Protein AF-A0A7V1PBX8-F1 (afdb_monomer_lite)

Structure (mmCIF, N/CA/C/O backbone):
data_AF-A0A7V1PBX8-F1
#
_entry.id   AF-A0A7V1PBX8-F1
#
loop_
_atom_site.group_PDB
_atom_site.id
_atom_site.type_symbol
_atom_site.label_atom_id
_atom_site.label_alt_id
_atom_site.label_comp_id
_atom_site.label_asym_id
_atom_site.label_entity_id
_atom_site.label_seq_id
_atom_site.pdbx_PDB_ins_code
_atom_site.Cartn_x
_atom_site.Cartn_y
_atom_site.Cartn_z
_atom_site.occupancy
_atom_site.B_iso_or_equiv
_atom_site.auth_seq_id
_atom_site.auth_comp_id
_atom_site.auth_asym_id
_atom_site.auth_atom_id
_atom_site.pdbx_PDB_model_num
ATOM 1 N N . MET A 1 1 ? -17.496 -0.717 4.075 1.00 79.38 1 MET A N 1
ATOM 2 C CA . MET A 1 1 ? -18.341 -1.933 4.110 1.00 79.38 1 MET A CA 1
ATOM 3 C C . MET A 1 1 ? -18.662 -2.259 5.553 1.00 79.38 1 MET A C 1
ATOM 5 O O . MET A 1 1 ? -17.841 -1.990 6.419 1.00 79.38 1 MET A O 1
ATOM 9 N N . GLU A 1 2 ? -19.820 -2.839 5.830 1.00 90.69 2 GLU A N 1
ATOM 10 C CA . GLU A 1 2 ? -20.152 -3.294 7.183 1.00 90.69 2 GLU A CA 1
ATOM 11 C C . GLU A 1 2 ? -19.400 -4.592 7.528 1.00 90.69 2 GLU A C 1
ATOM 13 O O . GLU A 1 2 ? -19.122 -5.419 6.656 1.00 90.69 2 GLU A O 1
ATOM 18 N N . LEU A 1 3 ? -19.112 -4.832 8.815 1.00 93.38 3 LEU A N 1
ATOM 19 C CA . LEU A 1 3 ? -18.416 -6.051 9.271 1.00 93.38 3 LEU A CA 1
ATOM 20 C C . LEU A 1 3 ? -19.096 -7.337 8.774 1.00 93.38 3 LEU A C 1
ATOM 22 O O . LEU A 1 3 ? -18.432 -8.309 8.408 1.00 93.38 3 LEU A O 1
ATOM 26 N N . THR A 1 4 ? -20.427 -7.346 8.763 1.00 94.62 4 THR A N 1
ATOM 27 C CA . THR A 1 4 ? -21.233 -8.476 8.289 1.00 94.62 4 THR A CA 1
ATOM 28 C C . THR A 1 4 ? -20.978 -8.774 6.811 1.00 94.62 4 THR A C 1
ATOM 30 O O . THR A 1 4 ? -20.906 -9.939 6.425 1.00 94.62 4 THR A O 1
ATOM 33 N N . GLU A 1 5 ? -20.791 -7.740 5.988 1.00 95.06 5 GLU A N 1
ATOM 34 C CA . GLU A 1 5 ? -20.487 -7.886 4.562 1.00 95.06 5 GLU A CA 1
ATOM 35 C C . GLU A 1 5 ? -19.079 -8.448 4.359 1.00 95.06 5 GLU A C 1
ATOM 37 O O . GLU A 1 5 ? -18.897 -9.372 3.570 1.00 95.06 5 GLU A O 1
ATOM 42 N N . LEU A 1 6 ? -18.096 -7.957 5.123 1.00 95.75 6 LEU A N 1
ATOM 43 C CA . LEU A 1 6 ? -16.721 -8.465 5.075 1.00 95.75 6 LEU A CA 1
ATOM 44 C C . LEU A 1 6 ? -16.635 -9.936 5.499 1.00 95.75 6 LEU A C 1
ATOM 46 O O . LEU A 1 6 ? -15.927 -10.719 4.871 1.00 95.75 6 LEU A O 1
ATOM 50 N N . ARG A 1 7 ? -17.373 -10.339 6.539 1.00 96.31 7 ARG A N 1
ATOM 51 C CA . ARG A 1 7 ? -17.434 -11.744 6.977 1.00 96.31 7 ARG A CA 1
ATOM 52 C C . ARG A 1 7 ? -18.047 -12.644 5.919 1.00 96.31 7 ARG A C 1
ATOM 54 O O . ARG A 1 7 ? -17.485 -13.691 5.618 1.00 96.31 7 ARG A O 1
ATOM 61 N N . LYS A 1 8 ? -19.157 -12.206 5.325 1.00 96.25 8 LYS A N 1
ATOM 62 C CA . LYS A 1 8 ? -19.796 -12.926 4.226 1.00 96.25 8 LYS A CA 1
ATOM 63 C C . LYS A 1 8 ? -18.832 -13.095 3.048 1.00 96.25 8 LYS A C 1
ATOM 65 O O . LYS A 1 8 ? -18.697 -14.201 2.542 1.00 96.25 8 LYS A O 1
ATOM 70 N N . LEU A 1 9 ? -18.107 -12.039 2.679 1.00 94.75 9 LEU A N 1
ATOM 71 C CA . LEU A 1 9 ? -17.090 -12.085 1.627 1.00 94.75 9 LEU A CA 1
ATOM 72 C C . LEU A 1 9 ? -15.970 -13.091 1.946 1.00 94.75 9 LEU A C 1
ATOM 74 O O . LEU A 1 9 ? -15.595 -13.886 1.089 1.00 94.75 9 LEU A O 1
ATOM 78 N N . VAL A 1 10 ? -15.460 -13.083 3.182 1.00 96.81 10 VAL A N 1
ATOM 79 C CA . VAL A 1 10 ? -14.442 -14.036 3.657 1.00 96.81 10 VAL A CA 1
ATOM 80 C C . VAL A 1 10 ? -14.931 -15.481 3.563 1.00 96.81 10 VAL A C 1
ATOM 82 O O . VAL A 1 10 ? -14.177 -16.346 3.121 1.00 96.81 10 VAL A O 1
ATOM 85 N N . GLU A 1 11 ? -16.177 -15.746 3.952 1.00 96.81 11 GLU A N 1
ATOM 86 C CA . GLU A 1 11 ? -16.780 -17.080 3.889 1.00 96.81 11 GLU A CA 1
ATOM 87 C C . GLU A 1 11 ? -17.025 -17.541 2.445 1.00 96.81 11 GLU A C 1
ATOM 89 O O . GLU A 1 11 ? -16.656 -18.661 2.093 1.00 96.81 11 GLU A O 1
ATOM 94 N N . GLU A 1 12 ? -17.607 -16.684 1.602 1.00 96.12 12 GLU A N 1
ATOM 95 C CA . GLU A 1 12 ? -17.947 -16.997 0.206 1.00 96.12 12 GLU A CA 1
ATOM 96 C C . GLU A 1 12 ? -16.705 -17.272 -0.654 1.00 96.12 12 GLU A C 1
ATOM 98 O O . GLU A 1 12 ? -16.716 -18.186 -1.479 1.00 96.12 12 GLU A O 1
ATOM 103 N N . GLU A 1 13 ? -15.620 -16.527 -0.438 1.00 94.31 13 GLU A N 1
ATOM 104 C CA . GLU A 1 13 ? -14.344 -16.703 -1.148 1.00 94.31 13 GLU A CA 1
ATOM 105 C C . GLU A 1 13 ? -13.415 -17.728 -0.463 1.00 94.31 13 GLU A C 1
ATOM 107 O O . GLU A 1 13 ? -12.343 -18.043 -0.983 1.00 94.31 13 GLU A O 1
ATOM 112 N N . GLY A 1 14 ? -13.796 -18.263 0.705 1.00 96.06 14 GLY A N 1
ATOM 113 C CA . GLY A 1 14 ? -12.990 -19.229 1.456 1.00 96.06 14 GLY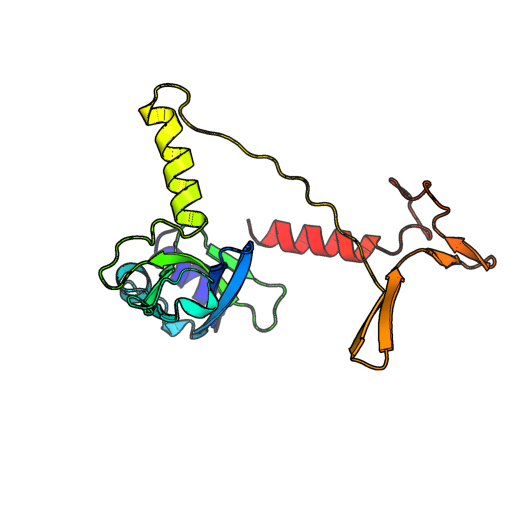 A CA 1
ATOM 114 C C . GLY A 1 14 ? -11.642 -18.670 1.929 1.00 96.06 14 GLY A C 1
ATOM 115 O O . GLY A 1 14 ? -10.638 -19.390 1.942 1.00 96.06 14 GLY A O 1
ATOM 116 N N . LEU A 1 15 ? -11.599 -17.385 2.291 1.00 97.62 15 LEU A N 1
ATOM 117 C CA . LEU A 1 15 ? -10.368 -16.690 2.668 1.00 97.62 15 LEU A CA 1
ATOM 118 C C . LEU A 1 15 ? -9.873 -17.171 4.033 1.00 97.62 15 LEU A C 1
ATOM 120 O O . LEU A 1 15 ? -10.608 -17.201 5.018 1.00 97.62 15 LEU A O 1
ATOM 124 N N . GLN A 1 16 ? -8.589 -17.516 4.103 1.00 97.50 16 GLN A N 1
ATOM 125 C CA . GLN A 1 16 ? -7.954 -17.997 5.337 1.00 97.50 16 GLN A CA 1
ATOM 126 C C . GLN A 1 16 ? -7.182 -16.900 6.075 1.00 97.50 16 GLN A C 1
ATOM 128 O O . GLN A 1 16 ? -6.894 -17.042 7.265 1.00 97.50 16 GLN A O 1
ATOM 133 N N . TRP A 1 17 ? -6.876 -15.802 5.383 1.00 98.12 17 TRP A N 1
ATOM 134 C CA . TRP A 1 17 ? -5.978 -14.757 5.856 1.00 98.12 17 TRP A CA 1
ATOM 135 C C . TRP A 1 17 ? -6.573 -13.366 5.659 1.00 98.12 17 TRP A C 1
ATOM 137 O O . TRP A 1 17 ? -7.271 -13.098 4.677 1.00 98.12 17 TRP A O 1
ATOM 147 N N . LEU A 1 18 ? -6.241 -12.490 6.600 1.00 98.12 18 LEU A N 1
ATOM 148 C CA . LEU A 1 18 ? -6.344 -11.045 6.488 1.00 98.12 18 LEU A CA 1
ATOM 149 C C . LEU A 1 18 ? -4.936 -10.486 6.300 1.00 98.12 18 LEU A C 1
ATOM 151 O O . LEU A 1 18 ? -3.993 -10.951 6.942 1.00 98.12 18 LEU A O 1
ATOM 155 N N . GLU A 1 19 ? -4.808 -9.453 5.481 1.00 97.62 19 GLU A N 1
ATOM 156 C CA . GLU A 1 19 ? -3.573 -8.698 5.324 1.00 97.62 19 GLU A CA 1
ATOM 157 C C . GLU A 1 19 ? -3.835 -7.230 5.660 1.00 97.62 19 GLU A C 1
ATOM 159 O O . GLU A 1 19 ? -4.476 -6.502 4.906 1.00 97.62 19 GLU A O 1
ATOM 164 N N . LEU A 1 20 ? -3.346 -6.794 6.815 1.00 98.06 20 LEU A N 1
ATOM 165 C CA . LEU A 1 20 ? -3.397 -5.400 7.227 1.00 98.06 20 LEU A CA 1
ATOM 166 C C . LEU A 1 20 ? -2.258 -4.650 6.544 1.00 98.06 20 LEU A C 1
ATOM 168 O O . LEU A 1 20 ? -1.096 -5.001 6.748 1.00 98.06 20 LEU A O 1
ATOM 172 N N . ARG A 1 21 ? -2.563 -3.623 5.752 1.00 97.50 21 ARG A N 1
ATOM 173 C CA . ARG A 1 21 ? -1.553 -2.786 5.094 1.00 97.50 21 ARG A CA 1
ATOM 174 C C . ARG A 1 21 ? -1.557 -1.383 5.673 1.00 97.50 21 ARG A C 1
ATOM 176 O O . ARG A 1 21 ? -2.617 -0.819 5.865 1.00 97.50 21 ARG A O 1
ATOM 183 N N . ALA A 1 22 ? -0.399 -0.775 5.890 1.00 96.94 22 ALA A N 1
ATOM 184 C CA . ALA A 1 22 ? -0.292 0.638 6.260 1.00 96.94 22 ALA A CA 1
ATOM 185 C C . ALA A 1 22 ? 0.839 1.315 5.482 1.00 96.94 22 ALA A C 1
ATOM 187 O O . ALA A 1 22 ? 1.845 0.686 5.152 1.00 96.94 22 ALA A O 1
ATOM 188 N N . VAL A 1 23 ? 0.659 2.597 5.163 1.00 96.44 23 VAL A N 1
ATOM 189 C CA . VAL A 1 23 ? 1.633 3.388 4.398 1.00 96.44 23 VAL A CA 1
ATOM 190 C C . VAL A 1 23 ? 2.619 4.039 5.366 1.00 96.44 23 VAL A C 1
ATOM 192 O O . VAL A 1 23 ? 2.205 4.779 6.257 1.00 96.44 23 VAL A O 1
ATOM 195 N N . ASP A 1 24 ? 3.914 3.777 5.189 1.00 93.81 24 ASP A N 1
ATOM 196 C CA . ASP A 1 24 ? 4.971 4.478 5.924 1.00 93.81 24 ASP A CA 1
ATOM 197 C C . ASP A 1 24 ? 5.259 5.872 5.343 1.00 93.81 24 ASP A C 1
ATOM 199 O O . ASP A 1 24 ? 4.797 6.225 4.257 1.00 93.81 24 ASP A O 1
ATOM 203 N N . VAL A 1 25 ? 6.050 6.683 6.049 1.00 91.94 25 VAL A N 1
ATOM 204 C CA . VAL A 1 25 ? 6.380 8.055 5.606 1.00 91.94 25 VAL A CA 1
ATOM 205 C C . VAL A 1 25 ? 7.106 8.126 4.260 1.00 91.94 25 VAL A C 1
ATOM 207 O O . VAL A 1 25 ? 7.085 9.166 3.606 1.00 91.94 25 VAL A O 1
ATOM 210 N N . CYS A 1 26 ? 7.743 7.037 3.823 1.00 93.00 26 CYS A N 1
ATOM 211 C CA . CYS A 1 26 ? 8.405 6.946 2.524 1.00 93.00 26 CYS A CA 1
ATOM 212 C C . CYS A 1 26 ? 7.457 6.477 1.408 1.00 93.00 26 CYS A C 1
ATOM 214 O O . CYS A 1 26 ? 7.903 6.294 0.275 1.00 93.00 26 CYS A O 1
ATOM 216 N N . GLY A 1 27 ? 6.174 6.257 1.710 1.00 93.38 27 GLY A N 1
ATOM 217 C CA . GLY A 1 27 ? 5.167 5.796 0.758 1.00 93.38 27 GLY A CA 1
ATOM 218 C C . GLY A 1 27 ? 5.155 4.281 0.539 1.00 93.38 27 GLY A C 1
ATOM 219 O O . GLY A 1 27 ? 4.507 3.808 -0.393 1.00 93.38 27 GLY A O 1
ATOM 220 N N . ARG A 1 28 ? 5.860 3.493 1.361 1.00 94.69 28 ARG A N 1
ATOM 221 C CA . ARG A 1 28 ? 5.863 2.029 1.238 1.00 94.69 28 ARG A CA 1
ATOM 222 C C . ARG A 1 28 ? 4.664 1.445 1.969 1.00 94.69 28 ARG A C 1
ATOM 224 O O . ARG A 1 28 ? 4.400 1.798 3.116 1.00 94.69 28 ARG A O 1
ATOM 231 N N . LEU A 1 29 ? 3.993 0.488 1.336 1.00 94.81 29 LEU A N 1
ATOM 232 C CA . LEU A 1 29 ? 2.994 -0.344 2.001 1.00 94.81 29 LEU A CA 1
ATOM 233 C C . LEU A 1 29 ? 3.703 -1.414 2.837 1.00 94.81 29 LEU A C 1
ATOM 235 O O . LEU A 1 29 ? 4.416 -2.263 2.302 1.00 94.81 29 LEU A O 1
ATOM 239 N N . ARG A 1 30 ? 3.513 -1.362 4.153 1.00 94.88 30 ARG A N 1
ATOM 240 C CA . ARG A 1 30 ? 3.928 -2.398 5.105 1.00 94.88 30 ARG A CA 1
ATOM 241 C C . ARG A 1 30 ? 2.741 -3.300 5.395 1.00 94.88 30 ARG A C 1
ATOM 243 O O . ARG A 1 30 ? 1.629 -2.796 5.503 1.00 94.88 30 ARG A O 1
ATOM 250 N N . SER A 1 31 ? 2.977 -4.600 5.515 1.00 94.75 31 SER A N 1
ATOM 251 C CA . SER A 1 31 ? 1.929 -5.609 5.676 1.00 94.75 31 SER A CA 1
ATOM 252 C C . SER A 1 31 ? 2.093 -6.397 6.975 1.00 94.75 31 SER A C 1
ATOM 254 O O . SER A 1 31 ? 3.208 -6.785 7.325 1.00 94.75 31 SER A O 1
ATOM 256 N N . LEU A 1 32 ? 0.978 -6.699 7.638 1.00 95.69 32 LEU A N 1
ATOM 257 C CA . LEU A 1 32 ? 0.876 -7.636 8.755 1.00 95.69 32 LEU A CA 1
ATOM 258 C C . LEU A 1 32 ? -0.232 -8.652 8.456 1.00 95.69 32 LEU A C 1
ATOM 260 O O . LEU A 1 32 ? -1.352 -8.270 8.130 1.00 95.69 32 LEU A O 1
ATOM 264 N N . GLU A 1 33 ? 0.066 -9.943 8.582 1.00 96.25 33 GLU A N 1
ATOM 265 C CA . GLU A 1 33 ? -0.897 -11.011 8.298 1.00 96.25 33 GLU A CA 1
ATOM 266 C C . GLU A 1 33 ? -1.559 -11.542 9.569 1.00 96.25 33 GLU A C 1
ATOM 268 O O . GLU A 1 33 ? -0.902 -11.749 10.591 1.00 96.25 33 GLU A O 1
ATOM 273 N N . LEU A 1 34 ? -2.863 -11.810 9.489 1.00 97.94 34 LEU A N 1
ATOM 274 C CA . LEU A 1 34 ? -3.659 -12.396 10.566 1.00 97.94 34 LEU A CA 1
ATOM 275 C C . LEU A 1 34 ? -4.538 -13.527 10.021 1.00 97.94 34 LEU A C 1
ATOM 277 O O . LEU A 1 34 ? -4.951 -13.477 8.863 1.00 97.94 34 LEU A O 1
ATOM 281 N N . PRO A 1 35 ? -4.908 -14.525 10.838 1.00 97.94 35 PRO A N 1
ATOM 282 C CA . PRO A 1 35 ? -5.947 -15.475 10.457 1.00 97.94 35 PRO A CA 1
ATOM 283 C C . PRO A 1 35 ? -7.279 -14.759 10.189 1.00 97.94 35 PRO A C 1
ATOM 285 O O . PRO A 1 35 ? -7.643 -13.846 10.930 1.00 97.94 35 PRO A O 1
ATOM 288 N N . ALA A 1 36 ? -8.059 -15.227 9.210 1.00 97.25 36 ALA A N 1
ATOM 289 C CA . ALA A 1 36 ? -9.396 -14.693 8.905 1.00 97.25 36 ALA A CA 1
ATOM 290 C C . ALA A 1 36 ? -10.327 -14.642 10.133 1.00 97.25 36 ALA A C 1
ATOM 292 O O . ALA A 1 36 ? -11.145 -13.734 10.267 1.00 97.25 36 ALA A O 1
ATOM 293 N N . ALA A 1 37 ? -10.144 -15.566 11.082 1.00 96.69 37 ALA A N 1
ATOM 294 C CA . ALA A 1 37 ? -10.873 -15.606 12.350 1.00 96.69 37 ALA A CA 1
ATOM 295 C C . ALA A 1 37 ? -10.667 -14.363 13.243 1.00 96.69 37 ALA A C 1
ATOM 297 O O . ALA A 1 37 ? -11.464 -14.132 14.150 1.00 96.69 37 ALA A O 1
ATOM 298 N N . ALA A 1 38 ? -9.626 -13.557 13.005 1.00 97.12 38 ALA A N 1
ATOM 299 C CA . ALA A 1 38 ? -9.403 -12.299 13.715 1.00 97.12 38 ALA A CA 1
ATOM 300 C C . ALA A 1 38 ? -10.404 -11.196 13.313 1.00 97.12 38 ALA A C 1
ATOM 302 O O . ALA A 1 38 ? -10.524 -10.195 14.026 1.00 97.12 38 ALA A O 1
ATOM 303 N N . LEU A 1 39 ? -11.148 -11.376 12.211 1.00 97.31 39 LEU A N 1
ATOM 304 C CA . LEU A 1 39 ? -12.123 -10.409 11.712 1.00 97.31 39 LEU A CA 1
ATOM 305 C C . LEU A 1 39 ? -13.299 -10.242 12.691 1.00 97.31 39 LEU A C 1
ATOM 307 O O . LEU A 1 39 ? -14.256 -11.027 12.750 1.00 97.31 39 LEU A O 1
ATOM 311 N N . SER A 1 40 ? -13.224 -9.185 13.487 1.00 96.75 40 SER A N 1
ATOM 312 C CA . SER A 1 40 ? -14.116 -8.925 14.612 1.00 96.75 40 SER A CA 1
ATOM 313 C C . SER A 1 40 ? -14.291 -7.431 14.831 1.00 96.75 40 SER A C 1
ATOM 315 O O . SER A 1 40 ? -13.453 -6.649 14.402 1.00 96.75 40 SER A O 1
ATOM 317 N N . GLU A 1 41 ? -15.346 -7.031 15.541 1.00 95.88 41 GLU A N 1
ATOM 318 C CA . GLU A 1 41 ? -15.541 -5.627 15.939 1.00 95.88 41 GLU A CA 1
ATOM 319 C C . GLU A 1 41 ? -14.321 -5.091 16.693 1.00 95.88 41 GLU A C 1
ATOM 321 O O . GLU A 1 41 ? -13.860 -3.991 16.414 1.00 95.88 41 GLU A O 1
ATOM 326 N N . LYS A 1 42 ? -13.733 -5.929 17.558 1.00 95.50 42 LYS A N 1
ATOM 327 C CA . LYS A 1 42 ? -12.516 -5.615 18.308 1.00 95.50 42 LYS A CA 1
ATOM 328 C C . LYS A 1 42 ? -11.355 -5.217 17.397 1.00 95.50 42 LYS A C 1
ATOM 330 O O . LYS A 1 42 ? -10.629 -4.284 17.712 1.00 95.50 42 LYS A O 1
ATOM 335 N N . LEU A 1 43 ? -11.185 -5.903 16.268 1.00 96.25 43 LEU A N 1
ATOM 336 C CA . LEU A 1 43 ? -10.132 -5.576 15.308 1.00 96.25 43 LEU A CA 1
ATOM 337 C C . LEU A 1 43 ? -10.307 -4.158 14.738 1.00 96.25 43 LEU A C 1
ATOM 339 O O . LEU A 1 43 ? -9.316 -3.467 14.544 1.00 96.25 43 LEU A O 1
ATOM 343 N N . PHE A 1 44 ? -11.542 -3.711 14.510 1.00 94.94 44 PHE A N 1
ATOM 344 C CA . PHE A 1 44 ? -11.826 -2.368 13.993 1.00 94.94 44 PHE A CA 1
ATOM 345 C C . PHE A 1 44 ? -11.831 -1.288 15.079 1.00 94.94 44 PHE A C 1
ATOM 347 O O . PHE A 1 44 ? -11.539 -0.137 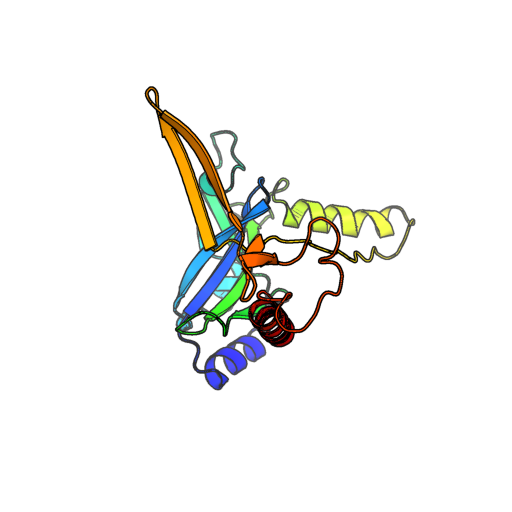14.777 1.00 94.94 44 PHE A O 1
ATOM 354 N N . SER A 1 45 ? -12.154 -1.630 16.330 1.00 93.31 45 SER A N 1
ATOM 355 C CA . SER A 1 45 ? -12.192 -0.662 17.433 1.00 93.31 45 SER A CA 1
ATOM 356 C C . SER A 1 45 ? -10.858 -0.507 18.166 1.00 93.31 45 SER A C 1
ATOM 358 O O . SER A 1 45 ? -10.529 0.588 18.604 1.00 93.31 45 SER A O 1
ATOM 360 N N . GLU A 1 46 ? -10.106 -1.597 18.339 1.00 93.94 46 GLU A N 1
ATOM 361 C CA . GLU A 1 46 ? -8.842 -1.621 19.092 1.00 93.94 46 GLU A CA 1
ATOM 362 C C . GLU A 1 46 ? -7.610 -1.770 18.192 1.00 93.94 46 GLU A C 1
ATOM 364 O O . GLU A 1 46 ? -6.507 -1.437 18.619 1.00 93.94 46 GLU A O 1
ATOM 369 N N . GLY A 1 47 ? -7.778 -2.256 16.959 1.00 95.19 47 GLY A N 1
ATOM 370 C CA . GLY A 1 47 ? -6.676 -2.450 16.022 1.00 95.19 47 GLY A CA 1
ATOM 371 C C . GLY A 1 47 ? -5.672 -3.521 16.454 1.00 95.19 47 GLY A C 1
ATOM 372 O O . GLY A 1 47 ? -5.966 -4.423 17.243 1.00 95.19 47 GLY A O 1
ATOM 373 N N . VAL A 1 48 ? -4.466 -3.437 15.891 1.00 96.06 48 VAL A N 1
ATOM 374 C CA . VAL A 1 48 ? -3.341 -4.327 16.207 1.00 96.06 48 VAL A CA 1
ATOM 375 C C . VAL A 1 48 ? -2.095 -3.508 16.495 1.00 96.06 48 VAL A C 1
ATOM 377 O O . VAL A 1 48 ? -1.723 -2.656 15.694 1.00 96.06 48 VAL A O 1
ATOM 380 N N . GLY A 1 49 ? -1.433 -3.779 17.620 1.00 93.56 49 GLY A N 1
ATOM 381 C CA . GLY A 1 49 ? -0.194 -3.094 17.990 1.00 93.56 49 GLY A CA 1
ATOM 382 C C . GLY A 1 49 ? 0.914 -3.271 16.945 1.00 93.56 49 GLY A C 1
ATOM 383 O O . GLY A 1 49 ? 1.096 -4.359 16.395 1.00 93.56 49 GLY A O 1
ATOM 384 N N . ALA A 1 50 ? 1.659 -2.200 16.687 1.00 90.06 50 ALA A N 1
ATOM 385 C CA . ALA A 1 50 ? 2.782 -2.146 15.763 1.00 90.06 50 ALA A CA 1
ATOM 386 C C . ALA A 1 50 ? 3.884 -1.218 16.291 1.00 90.06 50 ALA A C 1
ATOM 388 O O . ALA A 1 50 ? 3.621 -0.274 17.024 1.00 90.06 50 ALA A O 1
ATOM 389 N N . ASP A 1 51 ? 5.124 -1.467 15.882 1.00 84.62 51 ASP A N 1
ATOM 390 C CA . ASP A 1 51 ? 6.277 -0.649 16.268 1.00 84.62 51 ASP A CA 1
ATOM 391 C C . ASP A 1 51 ? 6.457 0.527 15.292 1.00 84.62 51 ASP A C 1
ATOM 393 O O . ASP A 1 51 ? 6.708 0.322 14.095 1.00 84.62 51 ASP A O 1
ATOM 397 N N . ALA A 1 52 ? 6.359 1.754 15.816 1.00 77.31 52 ALA A N 1
ATOM 398 C CA . ALA A 1 52 ? 6.453 3.021 15.088 1.00 77.31 52 ALA A CA 1
ATOM 399 C C . ALA A 1 52 ? 7.729 3.167 14.257 1.00 77.31 52 ALA A C 1
ATOM 401 O O . ALA A 1 52 ? 7.715 3.795 13.191 1.00 77.31 52 ALA A O 1
ATOM 402 N N . SER A 1 53 ? 8.839 2.590 14.724 1.00 77.94 53 SER A N 1
ATOM 403 C CA . SER A 1 53 ? 10.144 2.717 14.073 1.00 77.94 53 SER A CA 1
ATOM 404 C C . SER A 1 53 ? 10.146 2.136 12.658 1.00 77.94 53 SER A C 1
ATOM 406 O O . SER A 1 53 ? 10.794 2.674 11.759 1.00 77.94 53 SER A O 1
ATOM 408 N N . ASN A 1 54 ? 9.324 1.114 12.415 1.00 83.44 54 ASN A N 1
ATOM 409 C CA . ASN A 1 54 ? 9.184 0.481 11.105 1.00 83.44 54 ASN A CA 1
ATOM 410 C C . ASN A 1 54 ? 8.403 1.336 10.093 1.00 83.44 54 ASN A C 1
ATOM 412 O O . ASN A 1 54 ? 8.440 1.050 8.893 1.00 83.44 54 ASN A O 1
ATOM 416 N N . TYR A 1 55 ? 7.735 2.392 10.567 1.00 89.06 55 TYR A N 1
ATOM 417 C CA . TYR A 1 55 ? 6.930 3.315 9.764 1.00 89.06 55 TYR A CA 1
ATOM 418 C C . TYR A 1 55 ? 7.573 4.698 9.595 1.00 89.06 55 TYR A C 1
ATOM 420 O O . TYR A 1 55 ? 7.029 5.536 8.876 1.00 89.06 55 TYR A O 1
ATOM 428 N N . GLY A 1 56 ? 8.736 4.931 10.215 1.00 87.06 56 GLY A N 1
ATOM 429 C CA . GLY A 1 56 ? 9.491 6.181 10.098 1.00 87.06 56 GLY A CA 1
ATOM 430 C C . GLY A 1 56 ? 8.821 7.385 10.767 1.00 87.06 56 GLY A C 1
ATOM 431 O O . GLY A 1 56 ? 8.995 8.506 10.300 1.00 87.06 56 GLY A O 1
ATOM 432 N N . LEU A 1 57 ? 8.046 7.159 11.833 1.00 81.06 57 LEU A N 1
ATOM 433 C CA . LEU A 1 57 ? 7.229 8.185 12.498 1.00 81.06 57 LEU A CA 1
ATOM 434 C C . LEU A 1 57 ? 7.767 8.670 13.861 1.00 81.06 57 LEU A C 1
ATOM 436 O O . LEU A 1 57 ? 7.038 9.345 14.575 1.00 81.06 57 LEU A O 1
ATOM 440 N N . VAL A 1 58 ? 9.009 8.358 14.249 1.00 68.88 58 VAL A N 1
ATOM 441 C CA . VAL A 1 58 ? 9.440 8.518 15.656 1.00 68.88 58 VAL A CA 1
ATOM 442 C C . VAL A 1 58 ? 10.239 9.790 15.951 1.00 68.88 58 VAL A C 1
ATOM 444 O O . VAL A 1 58 ? 11.207 10.082 15.251 1.00 68.88 58 VAL A O 1
ATOM 447 N N . ASP A 1 59 ? 9.917 10.405 17.097 1.00 54.94 59 ASP A N 1
ATOM 448 C CA . ASP A 1 59 ? 10.889 10.987 18.033 1.00 54.94 59 ASP A CA 1
ATOM 449 C C . ASP A 1 59 ? 10.751 10.263 19.398 1.00 54.94 59 ASP A C 1
ATOM 451 O O . ASP A 1 59 ? 9.811 10.464 20.159 1.00 54.94 59 ASP A O 1
ATOM 455 N N . THR A 1 60 ? 11.656 9.307 19.614 1.00 54.19 60 THR A N 1
ATOM 456 C CA . THR A 1 60 ? 12.111 8.583 20.827 1.00 54.19 60 THR A CA 1
ATOM 457 C C . THR A 1 60 ? 11.231 8.211 22.045 1.00 54.19 60 THR A C 1
ATOM 459 O O . THR A 1 60 ? 11.699 7.343 22.777 1.00 54.19 60 THR A O 1
ATOM 462 N N . GLU A 1 61 ? 10.023 8.729 22.306 1.00 53.62 61 GLU A N 1
ATOM 463 C CA . GLU A 1 61 ? 9.270 8.380 23.546 1.00 53.62 61 GLU A CA 1
ATOM 464 C C . GLU A 1 61 ? 7.870 7.760 23.357 1.00 53.62 61 GLU A C 1
ATOM 466 O O . GLU A 1 61 ? 7.331 7.194 24.306 1.00 53.62 61 GLU A O 1
ATOM 471 N N . GLU A 1 62 ? 7.322 7.738 22.139 1.00 58.84 62 GLU A N 1
ATOM 472 C CA . GLU A 1 62 ? 6.042 7.073 21.824 1.00 58.84 62 GLU A CA 1
ATOM 473 C C . GLU A 1 62 ? 6.232 6.048 20.690 1.00 58.84 62 GLU A C 1
ATOM 475 O O . GLU A 1 62 ? 5.820 6.251 19.550 1.00 58.84 62 GLU A O 1
ATOM 480 N N . SER A 1 63 ? 6.944 4.952 20.976 1.00 66.56 63 SER A N 1
ATOM 481 C CA . SER A 1 63 ? 7.299 3.928 19.975 1.00 66.56 63 SER A CA 1
ATOM 482 C C . SER A 1 63 ? 6.154 3.004 19.565 1.00 66.56 63 SER A C 1
ATOM 484 O O . SER A 1 63 ? 6.289 2.271 18.586 1.00 66.56 63 SER A O 1
ATOM 486 N N . ASP A 1 64 ? 5.051 2.999 20.304 1.00 83.12 64 ASP A N 1
ATOM 487 C CA . ASP A 1 64 ? 3.952 2.073 20.065 1.00 83.12 64 ASP A CA 1
ATOM 488 C C . ASP A 1 64 ? 2.898 2.740 19.182 1.00 83.12 64 ASP A C 1
ATOM 490 O O . ASP A 1 64 ? 2.401 3.819 19.490 1.00 83.12 64 ASP A O 1
ATOM 494 N N . LEU A 1 65 ? 2.543 2.086 18.079 1.00 91.19 65 LEU A N 1
ATOM 495 C CA . LEU A 1 65 ? 1.418 2.438 17.217 1.00 91.19 65 LEU A CA 1
ATOM 496 C C . LEU A 1 65 ? 0.376 1.327 17.227 1.00 91.19 65 LEU A C 1
ATOM 498 O O . LEU A 1 65 ? 0.610 0.198 17.659 1.00 91.19 65 LEU A O 1
ATOM 502 N N . VAL A 1 66 ? -0.780 1.646 16.670 1.00 94.75 66 VAL A N 1
ATOM 503 C CA . VAL A 1 66 ? -1.861 0.713 16.394 1.00 94.75 66 VAL A CA 1
ATOM 504 C C . VAL A 1 66 ? -2.198 0.797 14.910 1.00 94.75 66 VAL A C 1
ATOM 506 O O . VAL A 1 66 ? -2.464 1.875 14.380 1.00 94.75 66 VAL A O 1
ATOM 509 N N . LEU A 1 67 ? -2.196 -0.349 14.231 1.00 96.69 67 LEU A N 1
ATOM 510 C CA . LEU A 1 67 ? -2.812 -0.511 12.921 1.00 96.69 67 LEU A CA 1
ATOM 511 C C . LEU A 1 67 ? -4.320 -0.564 13.123 1.00 96.69 67 LEU A C 1
ATOM 513 O O . LEU A 1 67 ? -4.824 -1.542 13.678 1.00 96.69 67 LEU A O 1
ATOM 517 N N . LEU A 1 68 ? -5.022 0.471 12.676 1.00 96.69 68 LEU A N 1
ATOM 518 C CA . LEU A 1 68 ? -6.473 0.561 12.763 1.00 96.69 68 LEU A CA 1
ATOM 519 C C . LEU A 1 68 ? -7.083 0.319 11.374 1.00 96.69 68 LEU A C 1
ATOM 521 O O . LEU A 1 68 ? -6.962 1.192 10.512 1.00 96.69 68 LEU A O 1
ATOM 525 N N . PRO A 1 69 ? -7.683 -0.857 11.111 1.00 97.19 69 PRO A N 1
ATOM 526 C CA . PRO A 1 69 ? -8.215 -1.184 9.792 1.00 97.19 69 PRO A CA 1
ATOM 527 C C . PRO A 1 69 ? -9.380 -0.279 9.389 1.00 97.19 69 PRO A C 1
ATOM 529 O O . PRO A 1 69 ? -10.300 -0.055 10.170 1.00 97.19 69 PRO A O 1
ATOM 532 N N . ASP A 1 70 ? -9.361 0.185 8.143 1.00 95.88 70 ASP A N 1
ATOM 533 C CA . ASP A 1 70 ? -10.443 0.944 7.524 1.00 95.88 70 ASP A CA 1
ATOM 534 C C . ASP A 1 70 ? -11.346 -0.016 6.722 1.00 95.88 70 ASP A C 1
ATOM 536 O O . ASP A 1 70 ? -10.919 -0.547 5.691 1.00 95.88 70 ASP A O 1
ATOM 540 N N . PRO A 1 71 ? -12.593 -0.266 7.164 1.00 94.00 71 PRO A N 1
ATOM 541 C CA . PRO A 1 71 ? -13.496 -1.199 6.495 1.00 94.00 71 PRO A CA 1
ATOM 542 C C . PRO A 1 71 ? -14.036 -0.674 5.153 1.00 94.00 71 PRO A C 1
ATOM 544 O O . PRO A 1 71 ? -14.701 -1.417 4.426 1.00 94.00 71 PRO A O 1
ATOM 547 N N . GLU A 1 72 ? -13.815 0.598 4.814 1.00 93.25 72 GLU A N 1
ATOM 548 C CA . GLU A 1 72 ? -14.113 1.149 3.487 1.00 93.25 72 GLU A CA 1
ATOM 549 C C . GLU A 1 72 ? -12.957 0.944 2.503 1.00 93.25 72 GLU A C 1
ATOM 551 O O . GLU A 1 72 ? -13.175 0.952 1.295 1.00 93.25 72 GLU A O 1
ATOM 556 N N . ALA A 1 73 ? -11.747 0.690 3.006 1.00 94.81 73 ALA A N 1
ATOM 557 C CA . ALA A 1 73 ? -10.548 0.457 2.210 1.00 94.81 73 ALA A CA 1
ATOM 558 C C . ALA A 1 73 ? -10.143 -1.029 2.231 1.00 94.81 73 ALA A C 1
ATOM 560 O O . ALA A 1 73 ? -9.007 -1.382 2.565 1.00 94.81 73 ALA A O 1
ATOM 561 N N . ALA A 1 74 ? -11.097 -1.894 1.878 1.00 95.69 74 ALA A N 1
ATOM 562 C CA . ALA A 1 74 ? -10.956 -3.346 1.872 1.00 95.69 74 ALA A CA 1
ATOM 563 C C . ALA A 1 74 ? -11.078 -3.923 0.453 1.00 95.69 74 ALA A C 1
ATOM 565 O O . ALA A 1 74 ? -11.955 -3.512 -0.303 1.00 95.69 74 ALA A O 1
ATOM 566 N N . TRP A 1 75 ? -10.248 -4.908 0.100 1.00 95.25 75 TRP A N 1
ATOM 567 C CA . TRP A 1 75 ? -10.359 -5.645 -1.168 1.00 95.25 75 TRP A CA 1
ATOM 568 C C . TRP A 1 75 ? -9.799 -7.063 -1.046 1.00 95.25 75 TRP A C 1
ATOM 570 O O . TRP A 1 75 ? -9.017 -7.361 -0.146 1.00 95.25 75 TRP A O 1
ATOM 580 N N . VAL A 1 76 ? -10.176 -7.960 -1.958 1.00 95.62 76 VAL A N 1
ATOM 581 C CA . VAL A 1 76 ? -9.633 -9.329 -1.988 1.00 95.62 76 VAL A CA 1
ATOM 582 C C . VAL A 1 76 ? -8.446 -9.392 -2.940 1.00 95.62 76 VAL A C 1
ATOM 584 O O . VAL A 1 76 ? -8.597 -9.204 -4.149 1.00 95.62 76 VAL A O 1
ATOM 587 N N . ASP A 1 77 ? -7.268 -9.727 -2.419 1.00 94.94 77 ASP A N 1
ATOM 588 C CA . ASP A 1 77 ? -6.103 -10.020 -3.249 1.00 94.94 77 ASP A CA 1
ATOM 589 C C . ASP A 1 77 ? -6.154 -11.482 -3.713 1.00 94.94 77 ASP A C 1
ATOM 591 O O . ASP A 1 77 ? -5.774 -12.408 -2.993 1.00 94.94 77 ASP A O 1
ATOM 595 N N . ARG A 1 78 ? -6.654 -11.682 -4.938 1.00 92.44 78 ARG A N 1
ATOM 596 C CA . ARG A 1 78 ? -6.721 -12.991 -5.611 1.00 92.44 78 ARG A CA 1
ATOM 597 C C . ARG A 1 78 ? -5.454 -13.337 -6.394 1.00 92.44 78 ARG A C 1
ATOM 599 O O . ARG A 1 78 ? -5.365 -14.424 -6.961 1.00 92.44 78 ARG A O 1
ATOM 606 N N . VAL A 1 79 ? -4.488 -12.418 -6.468 1.00 91.56 79 VAL A N 1
ATOM 607 C CA . VAL A 1 79 ? -3.224 -12.643 -7.182 1.00 91.56 79 VAL A CA 1
ATOM 608 C C . VAL A 1 79 ? -2.261 -13.442 -6.308 1.00 91.56 79 VAL A C 1
ATOM 610 O O . VAL A 1 79 ? -1.511 -14.275 -6.827 1.00 91.56 79 VAL A O 1
ATOM 613 N N . ARG A 1 80 ? -2.296 -13.225 -4.987 1.00 90.44 80 ARG A N 1
ATOM 614 C CA . ARG A 1 80 ? -1.563 -14.047 -4.014 1.00 90.44 80 ARG A CA 1
ATOM 615 C C . ARG A 1 80 ? -2.184 -15.436 -3.835 1.00 90.44 80 ARG A C 1
ATOM 617 O O . ARG A 1 80 ? -3.370 -15.654 -4.071 1.00 90.44 80 ARG A O 1
ATOM 624 N N . HIS A 1 81 ? -1.367 -16.382 -3.369 1.00 90.81 81 HIS A N 1
ATOM 625 C CA . HIS A 1 81 ? -1.801 -17.739 -3.044 1.00 90.81 81 HIS A CA 1
ATOM 626 C C . HIS A 1 81 ? -1.321 -18.149 -1.636 1.00 90.81 81 HIS A C 1
ATOM 628 O O . HIS A 1 81 ? -0.109 -18.185 -1.418 1.00 90.81 81 HIS A O 1
ATOM 634 N N . PRO A 1 82 ? -2.230 -18.482 -0.695 1.00 93.06 82 PRO A N 1
ATOM 635 C CA . PRO A 1 82 ? -3.692 -18.399 -0.818 1.00 93.06 82 PRO A CA 1
ATOM 636 C C . PRO A 1 82 ? -4.198 -16.937 -0.896 1.00 93.06 82 PRO A C 1
ATOM 638 O O . PRO A 1 82 ? -3.498 -16.040 -0.409 1.00 93.06 82 PRO A O 1
ATOM 641 N N . PRO A 1 83 ? -5.390 -16.693 -1.485 1.00 95.56 83 PRO A N 1
ATOM 642 C CA . PRO A 1 83 ? -6.043 -15.382 -1.473 1.00 95.56 83 PRO A CA 1
ATOM 643 C C . PRO A 1 83 ? -6.275 -14.853 -0.052 1.00 95.56 83 PRO A C 1
ATOM 645 O O . PRO A 1 83 ? -6.458 -15.637 0.886 1.00 95.56 83 PRO A O 1
ATOM 648 N N . ALA A 1 84 ? -6.294 -13.528 0.103 1.00 97.31 84 ALA A N 1
ATOM 649 C CA . ALA A 1 84 ? -6.529 -12.873 1.391 1.00 97.31 84 ALA A CA 1
ATOM 650 C C . ALA A 1 84 ? -7.421 -11.635 1.257 1.00 97.31 84 ALA A C 1
ATOM 652 O O . ALA A 1 84 ? -7.434 -10.976 0.214 1.00 97.31 84 ALA A O 1
ATOM 653 N N . LEU A 1 85 ? -8.130 -11.303 2.339 1.00 97.38 85 LEU A N 1
ATOM 654 C CA . LEU A 1 85 ? -8.795 -10.008 2.475 1.00 97.38 85 LEU A CA 1
ATOM 655 C C . LEU A 1 85 ? -7.750 -8.980 2.909 1.00 97.38 85 LEU A C 1
ATOM 657 O O . LEU A 1 85 ? -7.206 -9.075 4.009 1.00 97.38 85 LEU A O 1
ATOM 661 N N . VAL A 1 86 ? -7.478 -7.999 2.062 1.00 97.25 86 VAL A N 1
ATOM 662 C CA . VAL A 1 86 ? -6.606 -6.877 2.389 1.00 97.25 86 VAL A CA 1
ATOM 663 C C . VAL A 1 86 ? -7.437 -5.765 3.015 1.00 97.25 86 VAL A C 1
ATOM 665 O O . VAL A 1 86 ? -8.496 -5.410 2.501 1.00 97.25 86 VAL A O 1
ATOM 668 N N . LEU A 1 87 ? -6.944 -5.215 4.121 1.00 97.69 87 LEU A N 1
ATOM 669 C CA . LEU A 1 87 ? -7.506 -4.055 4.801 1.00 97.69 87 LEU A CA 1
ATOM 670 C C . LEU A 1 87 ? -6.420 -2.990 4.894 1.00 97.69 87 LEU A C 1
ATOM 672 O O . LEU A 1 87 ? -5.367 -3.223 5.490 1.00 97.69 87 LEU A O 1
ATOM 676 N N . LEU A 1 88 ? -6.660 -1.824 4.305 1.00 97.56 88 LEU A N 1
ATOM 677 C CA . LEU A 1 88 ? -5.781 -0.681 4.510 1.00 97.56 88 LEU A CA 1
ATOM 678 C C . LEU A 1 88 ? -6.050 -0.098 5.900 1.00 97.56 88 LEU A C 1
ATOM 680 O O . LEU A 1 88 ? -7.194 0.063 6.309 1.00 97.56 88 LEU A O 1
ATOM 684 N N . CYS A 1 89 ? -4.991 0.214 6.627 1.00 97.44 89 CYS A N 1
ATOM 685 C CA . CYS A 1 89 ? -5.035 0.670 8.002 1.00 97.44 89 CYS A CA 1
ATOM 686 C C . CYS A 1 89 ? -4.565 2.116 8.095 1.00 97.44 89 CYS A C 1
ATOM 688 O O . CYS A 1 89 ? -3.605 2.531 7.434 1.00 97.44 89 CYS A O 1
ATOM 690 N N . ASP A 1 90 ? -5.214 2.858 8.980 1.00 96.38 90 ASP A N 1
ATOM 691 C CA . ASP A 1 90 ? -4.662 4.081 9.531 1.00 96.38 90 ASP A CA 1
ATOM 692 C C . ASP A 1 90 ? -3.671 3.729 10.659 1.00 96.38 90 ASP A C 1
ATOM 694 O O . ASP A 1 90 ? -3.753 2.668 11.284 1.00 96.38 90 ASP A O 1
ATOM 698 N N . LEU A 1 91 ? -2.691 4.605 10.887 1.00 94.94 91 LEU A N 1
ATOM 699 C CA . LEU A 1 91 ? -1.751 4.485 12.002 1.00 94.94 91 LEU A CA 1
ATOM 700 C C . LEU A 1 91 ? -2.266 5.355 13.144 1.00 94.94 91 LEU A C 1
ATOM 702 O O . LEU A 1 91 ? -2.418 6.564 12.964 1.00 94.94 91 LEU A O 1
ATOM 706 N N . ALA A 1 92 ? -2.533 4.750 14.295 1.00 93.56 92 ALA A N 1
ATOM 707 C CA . ALA A 1 92 ? -3.049 5.417 15.484 1.00 93.56 92 ALA A CA 1
ATOM 708 C C . ALA A 1 92 ? -2.076 5.310 16.663 1.00 93.56 92 ALA A C 1
ATOM 710 O O . ALA A 1 92 ? -1.230 4.417 16.710 1.00 93.56 92 ALA A O 1
ATOM 711 N N . LEU A 1 93 ? -2.206 6.234 17.609 1.00 91.12 93 LEU A N 1
ATOM 712 C CA . LEU A 1 93 ? -1.539 6.196 18.904 1.00 91.12 93 LEU A CA 1
ATOM 713 C C . LEU A 1 93 ? -2.275 5.236 19.859 1.00 91.12 93 LEU A C 1
ATOM 715 O O . LEU A 1 93 ? -3.482 5.000 19.694 1.00 91.12 93 LEU A O 1
ATOM 719 N N . PRO A 1 94 ? -1.601 4.713 20.900 1.00 86.62 94 PRO A N 1
ATOM 720 C CA . PRO A 1 94 ? -2.257 3.990 21.980 1.00 86.62 94 PRO A CA 1
ATOM 721 C C . PRO A 1 94 ? -3.295 4.906 22.647 1.00 86.62 94 PRO A C 1
ATOM 723 O O . PRO A 1 94 ? -2.951 5.919 23.246 1.00 86.62 94 PRO A O 1
ATOM 726 N N . GLY A 1 95 ? -4.580 4.579 22.502 1.00 83.50 95 GLY A N 1
ATOM 727 C CA . GLY A 1 95 ? -5.696 5.457 22.890 1.00 83.50 95 GLY A CA 1
ATOM 728 C C . GLY A 1 95 ? -6.676 5.757 21.753 1.00 83.50 95 GLY A C 1
ATOM 729 O O . GLY A 1 95 ? -7.781 6.221 22.016 1.00 83.50 95 GLY A O 1
ATOM 730 N N . GLY A 1 96 ? -6.311 5.424 20.511 1.00 85.56 96 GLY A N 1
ATOM 731 C CA . GLY A 1 96 ? -7.215 5.416 19.355 1.00 85.56 96 GLY A CA 1
ATOM 732 C C . GLY A 1 96 ? -7.188 6.683 18.499 1.00 85.56 96 GLY A C 1
ATOM 733 O O . GLY A 1 96 ? -7.799 6.704 17.433 1.00 85.56 96 GLY A O 1
ATOM 734 N N . GLU A 1 97 ? -6.464 7.726 18.909 1.00 91.81 97 GLU A N 1
ATOM 735 C CA . GLU A 1 97 ? -6.274 8.915 18.074 1.00 91.81 97 GLU A CA 1
ATOM 736 C C . GLU A 1 97 ? -5.342 8.618 16.893 1.00 91.81 97 GLU A C 1
ATOM 738 O O . GLU A 1 97 ? -4.291 8.001 17.054 1.00 91.81 97 GLU A O 1
ATOM 743 N N . LEU A 1 98 ? -5.699 9.081 15.691 1.00 94.06 98 LEU A N 1
ATOM 744 C CA . LEU A 1 98 ? -4.859 8.894 14.508 1.00 94.06 98 LEU A CA 1
ATOM 745 C C . LEU A 1 98 ? -3.546 9.674 14.628 1.00 94.06 98 LEU A C 1
ATOM 747 O O . LEU A 1 98 ? -3.544 10.865 14.949 1.00 94.06 98 LEU A O 1
ATOM 751 N N . HIS A 1 99 ? -2.433 9.032 14.271 1.00 92.56 99 HIS A N 1
ATOM 752 C CA . HIS A 1 99 ? -1.117 9.651 14.316 1.00 92.56 99 HIS A CA 1
ATOM 753 C C . HIS A 1 99 ? -1.076 10.851 13.352 1.00 92.56 99 HIS A C 1
ATOM 755 O O . HIS A 1 99 ? -1.331 10.689 12.151 1.00 92.56 99 HIS A O 1
ATOM 761 N N . PRO A 1 100 ? -0.735 12.063 13.827 1.00 91.62 100 PRO A N 1
ATOM 762 C CA . PRO A 1 100 ? -0.927 13.302 13.071 1.00 91.62 100 PRO A CA 1
ATOM 763 C C . PRO A 1 100 ? -0.047 13.409 11.822 1.00 91.62 100 PRO A C 1
ATOM 765 O O . PRO A 1 100 ? -0.419 14.104 10.879 1.00 91.62 100 PRO A O 1
ATOM 768 N N . LEU A 1 101 ? 1.103 12.729 11.819 1.00 90.75 101 LEU A N 1
ATOM 769 C CA . LEU A 1 101 ? 2.058 12.720 10.704 1.00 90.75 101 LEU A CA 1
ATOM 770 C C . LEU A 1 101 ? 1.924 11.492 9.794 1.00 90.75 101 LEU A C 1
ATOM 772 O O . LEU A 1 101 ? 2.665 11.375 8.821 1.00 90.75 101 LEU A O 1
ATOM 776 N N . ALA A 1 102 ? 1.010 10.564 10.095 1.00 93.25 102 ALA A N 1
ATOM 777 C CA . ALA A 1 102 ? 0.813 9.412 9.224 1.00 93.25 102 ALA A CA 1
ATOM 778 C C . ALA A 1 102 ? 0.232 9.872 7.870 1.00 93.25 102 ALA A C 1
ATOM 780 O O . ALA A 1 102 ? -0.712 10.669 7.863 1.00 93.25 102 ALA A O 1
ATOM 781 N N . PRO A 1 103 ? 0.735 9.370 6.723 1.00 95.50 103 PRO A N 1
ATOM 782 C CA . PRO A 1 103 ? 0.347 9.874 5.402 1.00 95.50 103 PRO A CA 1
ATOM 783 C C . PRO A 1 103 ? -1.167 9.896 5.151 1.00 95.50 103 PRO A C 1
ATOM 785 O O . PRO A 1 103 ? -1.698 10.880 4.637 1.00 95.50 103 PRO A O 1
ATOM 788 N N . ARG A 1 104 ? -1.885 8.842 5.567 1.00 96.19 104 ARG A N 1
ATOM 789 C CA . ARG A 1 104 ? -3.349 8.760 5.429 1.00 96.19 104 ARG A CA 1
ATOM 790 C C . ARG A 1 104 ? -4.080 9.776 6.311 1.00 96.19 104 ARG A C 1
ATOM 792 O O . ARG A 1 104 ? -5.019 10.413 5.838 1.00 96.19 104 ARG A O 1
ATOM 799 N N . THR A 1 105 ? -3.616 10.006 7.540 1.00 96.00 105 THR A N 1
ATOM 800 C CA . THR A 1 105 ? -4.154 11.052 8.425 1.00 96.00 105 THR A CA 1
ATOM 801 C C . THR A 1 105 ? -3.992 12.437 7.804 1.00 96.00 105 THR A C 1
ATOM 803 O O . THR A 1 105 ? -4.937 13.226 7.788 1.00 96.00 105 THR A O 1
ATOM 806 N N . VAL A 1 106 ? -2.812 12.728 7.247 1.00 96.62 106 VAL A N 1
ATOM 807 C CA . VAL A 1 106 ? -2.536 13.999 6.561 1.00 96.62 106 VAL A CA 1
ATOM 808 C C . VAL A 1 106 ? -3.454 14.173 5.349 1.00 96.62 106 VAL A C 1
ATOM 810 O O . VAL A 1 106 ? -4.051 15.237 5.194 1.00 96.62 106 VAL A O 1
ATOM 813 N N . ALA A 1 107 ? -3.634 13.129 4.534 1.00 95.88 107 ALA A N 1
ATOM 814 C CA . ALA A 1 107 ? -4.530 13.165 3.379 1.00 95.88 107 ALA A CA 1
ATOM 815 C C . ALA A 1 107 ? -5.992 13.440 3.779 1.00 95.88 107 ALA A C 1
ATOM 817 O O . ALA A 1 107 ? -6.628 14.317 3.195 1.00 95.88 107 ALA A O 1
ATOM 818 N N . ARG A 1 108 ? -6.509 12.766 4.819 1.00 95.19 108 ARG A N 1
ATOM 819 C CA . ARG A 1 108 ? -7.869 13.006 5.338 1.00 95.19 108 ARG A CA 1
ATOM 820 C C . ARG A 1 108 ? -8.047 14.441 5.841 1.00 95.19 108 ARG A C 1
ATOM 822 O O . ARG A 1 108 ? -9.050 15.076 5.530 1.00 95.19 108 ARG A O 1
ATOM 829 N N . ARG A 1 109 ? -7.065 14.975 6.577 1.00 95.81 109 ARG A N 1
ATOM 830 C CA . ARG A 1 109 ? -7.087 16.371 7.052 1.00 95.81 109 ARG A CA 1
ATOM 831 C C . ARG A 1 109 ? -7.059 17.367 5.892 1.00 95.81 109 ARG A C 1
ATOM 833 O O . ARG A 1 109 ? -7.808 18.335 5.910 1.00 95.81 109 ARG A O 1
ATOM 840 N N . ALA A 1 110 ? -6.243 17.115 4.869 1.00 95.56 110 ALA A N 1
ATOM 841 C CA . ALA A 1 110 ? -6.199 17.954 3.673 1.00 95.56 110 ALA A CA 1
ATOM 842 C C . ALA A 1 110 ? -7.537 17.947 2.914 1.00 95.56 110 ALA A C 1
ATOM 844 O O . ALA A 1 110 ? -7.989 18.998 2.465 1.00 95.56 110 ALA A O 1
ATOM 845 N N . GLN A 1 111 ? -8.195 16.787 2.814 1.00 94.88 111 GLN A N 1
ATOM 846 C CA . GLN A 1 111 ? -9.523 16.671 2.211 1.00 94.88 111 GLN A CA 1
ATOM 847 C C . GLN A 1 111 ? -10.590 17.435 3.012 1.00 94.88 111 GLN A C 1
ATOM 849 O O . GLN A 1 111 ? -11.406 18.127 2.408 1.00 94.88 111 GLN A O 1
ATOM 854 N N . ALA A 1 112 ? -10.570 17.349 4.347 1.00 95.19 112 ALA A N 1
ATOM 855 C CA . ALA A 1 112 ? -11.519 18.047 5.221 1.00 95.19 112 ALA A CA 1
ATOM 856 C C . ALA A 1 112 ? -11.352 19.578 5.203 1.00 95.19 112 ALA A C 1
ATOM 858 O O . ALA A 1 112 ? -12.331 20.309 5.332 1.00 95.19 112 ALA A O 1
ATOM 859 N N . LEU A 1 113 ? -10.133 20.071 4.972 1.00 96.50 113 LEU A N 1
ATOM 860 C CA . LEU A 1 113 ? -9.844 21.505 4.953 1.00 96.50 113 LEU A CA 1
ATOM 861 C C . LEU A 1 113 ? -10.555 22.254 3.806 1.00 96.50 113 LEU A C 1
ATOM 863 O O . LEU A 1 113 ? -10.888 23.429 3.947 1.00 96.50 113 LEU A O 1
ATOM 867 N N . LEU A 1 114 ? -10.796 21.600 2.664 1.00 94.94 114 LEU A N 1
ATOM 868 C CA . LEU A 1 114 ? -11.439 22.220 1.495 1.00 94.94 114 LEU A CA 1
ATOM 869 C C . LEU A 1 114 ? -12.851 22.768 1.794 1.00 94.94 114 LEU A C 1
ATOM 871 O O . LEU A 1 114 ? -13.075 23.959 1.533 1.00 94.94 114 LEU A O 1
ATOM 875 N N . PRO A 1 115 ? -13.785 21.967 2.350 1.00 96.31 115 PRO A N 1
ATOM 876 C CA . PRO A 1 115 ? -15.105 22.463 2.722 1.00 96.31 115 PRO A CA 1
ATOM 877 C C . PRO A 1 115 ? -15.061 23.395 3.938 1.00 96.31 115 PRO A C 1
ATOM 879 O O . PRO A 1 115 ? -15.815 24.364 3.968 1.00 96.31 115 PRO A O 1
ATOM 882 N N . GLU A 1 116 ? -14.159 23.174 4.905 1.00 96.56 116 GLU A N 1
ATOM 883 C CA . GLU A 1 116 ? -13.988 24.067 6.068 1.00 96.56 116 GLU A CA 1
ATOM 884 C C . GLU A 1 116 ? -13.637 25.504 5.657 1.00 96.56 116 GLU A C 1
ATOM 886 O O . GLU A 1 116 ? -14.131 26.466 6.246 1.00 96.56 116 GLU A O 1
ATOM 891 N N . LEU A 1 117 ? -12.816 25.658 4.615 1.00 96.94 117 LEU A N 1
ATOM 892 C CA . LEU A 1 117 ? -12.458 26.958 4.047 1.00 96.94 117 LEU A CA 1
ATOM 893 C C . LEU A 1 117 ? -13.500 27.503 3.056 1.00 96.94 117 LEU A C 1
ATOM 895 O O . LEU A 1 117 ? -13.329 28.611 2.546 1.00 96.94 117 LEU A O 1
ATOM 899 N N . GLY A 1 118 ? -14.559 26.746 2.754 1.00 96.62 118 GLY A N 1
ATOM 900 C CA . GLY A 1 118 ? -15.575 27.118 1.768 1.00 96.62 118 GLY A CA 1
ATOM 901 C C . GLY A 1 118 ? -15.054 27.176 0.327 1.00 96.62 118 GLY A C 1
ATOM 902 O O . GLY A 1 118 ? -15.604 27.915 -0.487 1.00 96.62 118 GLY A O 1
ATOM 903 N N . ILE A 1 119 ? -13.978 26.442 0.013 1.00 95.62 119 ILE A N 1
ATOM 904 C CA . ILE A 1 119 ? -13.344 26.449 -1.316 1.00 95.62 119 ILE A CA 1
ATOM 905 C C . ILE A 1 119 ? -14.030 25.450 -2.256 1.00 95.62 119 ILE A C 1
ATOM 907 O O . ILE A 1 119 ? -14.324 25.788 -3.401 1.00 95.62 119 ILE A O 1
ATOM 911 N N . ALA A 1 120 ? -14.257 24.221 -1.787 1.00 96.31 120 ALA A N 1
ATOM 912 C CA . ALA A 1 120 ? -14.896 23.141 -2.539 1.00 96.31 120 ALA A CA 1
ATOM 913 C C . ALA A 1 120 ? -15.389 22.038 -1.589 1.00 96.31 120 ALA A C 1
ATOM 915 O O . ALA A 1 120 ? -14.839 21.880 -0.503 1.00 96.31 120 ALA A O 1
ATOM 916 N N . ASP A 1 121 ? -16.352 21.224 -2.025 1.00 94.81 121 ASP A N 1
ATOM 917 C CA . ASP A 1 121 ? -16.842 20.074 -1.245 1.00 94.81 121 ASP A CA 1
ATOM 918 C C . ASP A 1 121 ? -15.835 18.908 -1.197 1.00 94.81 121 ASP A C 1
ATOM 920 O O . ASP A 1 121 ? -15.890 18.054 -0.314 1.00 94.81 121 ASP A O 1
ATOM 924 N N . GLY A 1 122 ? -14.903 18.856 -2.153 1.00 93.00 122 GLY A N 1
ATOM 925 C CA . GLY A 1 122 ? -13.885 17.816 -2.243 1.00 93.00 122 GLY A CA 1
ATOM 926 C C . GLY A 1 122 ? -12.949 18.002 -3.436 1.00 93.00 122 GLY A C 1
ATOM 927 O O . GLY A 1 122 ? -13.071 18.958 -4.202 1.00 93.00 122 GLY A O 1
ATOM 928 N N . ALA A 1 123 ? -12.011 17.068 -3.594 1.00 94.44 123 ALA A N 1
ATOM 929 C CA . ALA A 1 123 ? -11.050 17.037 -4.692 1.00 94.44 123 ALA A CA 1
ATOM 930 C C . ALA A 1 123 ? -10.962 15.629 -5.293 1.00 94.44 123 ALA A C 1
ATOM 932 O O . ALA A 1 123 ? -10.876 14.641 -4.565 1.00 94.44 123 ALA A O 1
ATOM 933 N N . LEU A 1 124 ? -10.967 15.550 -6.624 1.00 95.25 124 LEU A N 1
ATOM 934 C CA . LEU A 1 124 ? -10.813 14.305 -7.376 1.00 95.25 124 LEU A CA 1
ATOM 935 C C . LEU A 1 124 ? -9.399 14.231 -7.953 1.00 95.25 124 LEU A C 1
ATOM 937 O O . LEU A 1 124 ? -8.933 15.187 -8.573 1.00 95.25 124 LEU A O 1
ATOM 941 N N . PHE A 1 125 ? -8.738 13.088 -7.776 1.00 95.81 125 PHE A N 1
ATOM 942 C CA . PHE A 1 125 ? -7.390 12.839 -8.281 1.00 95.81 125 PHE A CA 1
ATOM 943 C C . PHE A 1 125 ? -7.413 11.686 -9.285 1.00 95.81 125 PHE A C 1
ATOM 945 O O . PHE A 1 125 ? -7.795 10.570 -8.942 1.00 95.81 125 PHE A O 1
ATOM 952 N N . GLY A 1 126 ? -6.987 11.958 -10.519 1.00 95.94 126 GLY A N 1
ATOM 953 C CA . GLY A 1 126 ? -6.640 10.938 -11.509 1.00 95.94 126 GLY A CA 1
ATOM 954 C C . GLY A 1 126 ? -5.124 10.808 -11.570 1.00 95.94 126 GLY A C 1
ATOM 955 O O . GLY A 1 126 ? -4.441 11.803 -11.810 1.00 95.94 126 GLY A O 1
ATOM 956 N N . VAL A 1 127 ? -4.598 9.611 -11.312 1.00 94.69 127 VAL A N 1
ATOM 957 C CA . VAL A 1 127 ? -3.153 9.355 -11.278 1.00 94.69 127 VAL A CA 1
ATOM 958 C C . VAL A 1 127 ? -2.802 8.332 -12.348 1.00 94.69 127 VAL A C 1
ATOM 960 O O . VAL A 1 127 ? -3.357 7.236 -12.368 1.00 94.69 127 VAL A O 1
ATOM 963 N N . GLU A 1 128 ? -1.850 8.680 -13.207 1.00 95.44 128 GLU A N 1
ATOM 964 C CA . GLU A 1 128 ? -1.244 7.762 -14.168 1.00 95.44 128 GLU A CA 1
ATOM 965 C C . GLU A 1 128 ? 0.145 7.372 -13.658 1.00 95.44 128 GLU A C 1
ATOM 967 O O . GLU A 1 128 ? 1.012 8.226 -13.471 1.00 95.44 128 GLU A O 1
ATOM 972 N N . ILE A 1 129 ? 0.344 6.080 -13.382 1.00 93.88 129 ILE A N 1
ATOM 973 C CA . ILE A 1 129 ? 1.617 5.546 -12.888 1.00 93.88 129 ILE A CA 1
ATOM 974 C C . ILE A 1 129 ? 2.268 4.744 -14.011 1.00 93.88 129 ILE A C 1
ATOM 976 O O . ILE A 1 129 ? 1.901 3.596 -14.268 1.00 93.88 129 ILE A O 1
ATOM 980 N N . GLU A 1 130 ? 3.247 5.347 -14.678 1.00 94.56 130 GLU A N 1
ATOM 981 C CA . GLU A 1 130 ? 4.100 4.630 -15.622 1.00 94.56 130 GLU A CA 1
ATOM 982 C C . GLU A 1 130 ? 5.027 3.657 -14.879 1.00 94.56 130 GLU A C 1
ATOM 984 O O . GLU A 1 130 ? 5.513 3.935 -13.780 1.00 94.56 130 GLU A O 1
ATOM 989 N N . PHE A 1 131 ? 5.299 2.504 -15.489 1.00 94.06 131 PHE A N 1
ATOM 990 C CA . PHE A 1 131 ? 6.189 1.491 -14.927 1.00 94.06 131 PHE A CA 1
ATOM 991 C C . PHE A 1 131 ? 7.034 0.821 -16.011 1.00 94.06 131 PHE A C 1
ATOM 993 O O . PHE A 1 131 ? 6.692 0.823 -17.193 1.00 94.06 131 PHE A O 1
ATOM 1000 N N . TYR A 1 132 ? 8.136 0.206 -15.584 1.00 92.31 132 TYR A N 1
ATOM 1001 C CA . TYR A 1 132 ? 9.054 -0.530 -16.449 1.00 92.31 132 TYR A CA 1
ATOM 1002 C C . TYR A 1 132 ? 9.008 -2.027 -16.145 1.00 92.31 132 TYR A C 1
ATOM 1004 O O . TYR A 1 1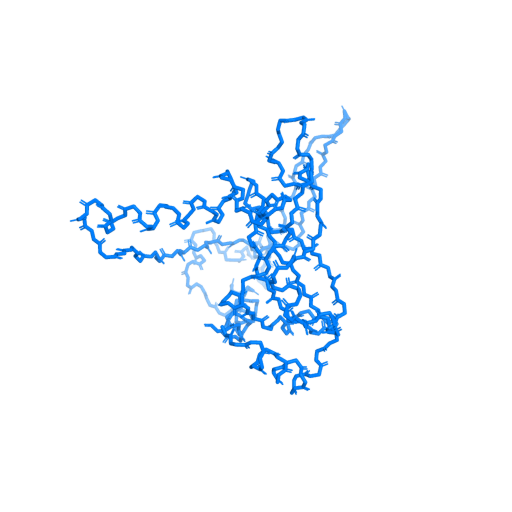32 ? 8.895 -2.437 -14.989 1.00 92.31 132 TYR A O 1
ATOM 1012 N N . LEU A 1 133 ? 9.148 -2.850 -17.186 1.00 92.00 133 LEU A N 1
ATOM 1013 C CA . LEU A 1 133 ? 9.288 -4.299 -17.064 1.00 92.00 133 LEU A CA 1
ATOM 1014 C C . LEU A 1 133 ? 10.735 -4.702 -17.350 1.00 92.00 133 LEU A C 1
ATOM 1016 O O . LEU A 1 133 ? 11.278 -4.406 -18.415 1.00 92.00 133 LEU A O 1
ATOM 1020 N N . PHE A 1 134 ? 11.343 -5.422 -16.411 1.00 91.94 134 PHE A N 1
ATOM 1021 C CA . PHE A 1 134 ? 12.712 -5.922 -16.516 1.00 91.94 134 PHE A CA 1
ATOM 1022 C C . PHE A 1 134 ? 12.736 -7.452 -16.449 1.00 91.94 134 PHE A C 1
ATOM 1024 O O . PHE A 1 134 ? 11.960 -8.061 -15.717 1.00 91.94 134 PHE A O 1
ATOM 1031 N N . LYS A 1 135 ? 13.657 -8.073 -17.193 1.00 90.69 135 LYS A N 1
ATOM 1032 C CA . LYS A 1 135 ? 14.026 -9.492 -17.051 1.00 90.69 135 LYS A CA 1
ATOM 1033 C C . LYS A 1 135 ? 14.901 -9.718 -15.825 1.00 90.69 135 LYS A C 1
ATOM 1035 O O . LYS A 1 135 ? 14.753 -10.729 -15.146 1.00 90.69 135 LYS A O 1
ATOM 1040 N N . SER A 1 136 ? 15.819 -8.793 -15.551 1.00 92.06 136 SER A N 1
ATOM 1041 C CA . SER A 1 136 ? 16.679 -8.864 -14.371 1.00 92.06 136 SER A CA 1
ATOM 1042 C C . SER A 1 136 ? 17.227 -7.499 -13.973 1.00 92.06 136 SER A C 1
ATOM 1044 O O . SER A 1 136 ? 17.469 -6.644 -14.824 1.00 92.06 136 SER A O 1
ATOM 1046 N N . LEU A 1 137 ? 17.489 -7.350 -12.677 1.00 94.50 137 LEU A N 1
ATOM 1047 C CA . LEU A 1 137 ? 18.198 -6.238 -12.056 1.00 94.50 137 LEU A CA 1
ATOM 1048 C C . LEU A 1 137 ? 19.345 -6.829 -11.231 1.00 94.50 137 LEU A C 1
ATOM 1050 O O . LEU A 1 137 ? 19.119 -7.752 -10.448 1.00 94.50 137 LEU A O 1
ATOM 1054 N N . LYS A 1 138 ? 20.556 -6.291 -11.374 1.00 94.62 138 LYS A N 1
ATOM 1055 C CA . LYS A 1 138 ? 21.670 -6.572 -10.463 1.00 94.62 138 LYS A CA 1
ATOM 1056 C C . LYS A 1 138 ? 22.181 -5.266 -9.885 1.00 94.62 138 LYS A C 1
ATOM 1058 O O . LYS A 1 138 ? 22.393 -4.307 -10.622 1.00 94.62 138 LYS A O 1
ATOM 1063 N N . VAL A 1 139 ? 22.390 -5.250 -8.576 1.00 96.62 139 VAL A N 1
ATOM 1064 C CA . VAL A 1 139 ? 22.977 -4.121 -7.854 1.00 96.62 139 VAL A CA 1
ATOM 1065 C C . VAL A 1 139 ? 24.197 -4.636 -7.106 1.00 96.62 139 VAL A C 1
ATOM 1067 O O . VAL A 1 139 ? 24.121 -5.654 -6.420 1.00 96.62 139 VAL A O 1
ATOM 1070 N N . ALA A 1 140 ? 25.316 -3.942 -7.257 1.00 96.69 140 ALA A N 1
ATOM 1071 C CA . ALA A 1 140 ? 26.510 -4.122 -6.455 1.00 96.69 140 ALA A CA 1
ATOM 1072 C C . ALA A 1 140 ? 26.745 -2.832 -5.673 1.00 96.69 140 ALA A C 1
ATOM 1074 O O . ALA A 1 140 ? 26.927 -1.776 -6.275 1.00 96.69 140 ALA A O 1
ATOM 1075 N N . ASP A 1 141 ? 26.737 -2.941 -4.349 1.00 96.25 141 ASP A N 1
ATOM 1076 C CA . ASP A 1 141 ? 27.095 -1.857 -3.440 1.00 96.25 141 ASP A CA 1
ATOM 1077 C C . ASP A 1 141 ? 28.009 -2.421 -2.347 1.00 96.25 141 ASP A C 1
ATOM 1079 O O . ASP A 1 141 ? 27.576 -2.974 -1.337 1.00 96.25 141 ASP A O 1
ATOM 1083 N N . SER A 1 142 ? 29.310 -2.393 -2.620 1.00 95.88 142 SER A N 1
ATOM 1084 C CA . SER A 1 142 ? 30.353 -2.826 -1.696 1.00 95.88 142 SER A CA 1
ATOM 1085 C C . SER A 1 142 ? 31.610 -1.970 -1.869 1.00 95.88 142 SER A C 1
ATOM 1087 O O . SER A 1 142 ? 31.785 -1.339 -2.916 1.00 95.88 142 SER A O 1
ATOM 1089 N N . PRO A 1 143 ? 32.553 -1.986 -0.909 1.00 96.94 143 PRO A N 1
ATOM 1090 C CA . PRO A 1 143 ? 33.813 -1.256 -1.054 1.00 96.94 143 PRO A CA 1
ATOM 1091 C C . PRO A 1 143 ? 34.641 -1.640 -2.293 1.00 96.94 143 PRO A C 1
ATOM 1093 O O . PRO A 1 143 ? 35.495 -0.866 -2.713 1.00 96.94 143 PRO A O 1
ATOM 1096 N N . LEU A 1 144 ? 34.417 -2.830 -2.867 1.00 96.62 144 LEU A N 1
ATOM 1097 C CA . LEU A 1 144 ? 35.192 -3.370 -3.992 1.00 96.62 144 LEU A CA 1
ATOM 1098 C C . LEU A 1 144 ? 34.424 -3.400 -5.321 1.00 96.62 144 LEU A C 1
ATOM 1100 O O . LEU A 1 144 ? 35.024 -3.660 -6.362 1.00 96.62 144 LEU A O 1
ATOM 1104 N N . ALA A 1 145 ? 33.113 -3.162 -5.303 1.00 94.50 145 ALA A N 1
ATOM 1105 C CA . ALA A 1 145 ? 32.270 -3.186 -6.490 1.00 94.50 145 ALA A CA 1
ATOM 1106 C C . ALA A 1 145 ? 31.055 -2.282 -6.294 1.00 94.50 145 ALA A C 1
ATOM 1108 O O . ALA A 1 145 ? 30.322 -2.429 -5.317 1.00 94.50 145 ALA A O 1
ATOM 1109 N N . GLN A 1 146 ? 30.856 -1.388 -7.257 1.00 97.12 146 GLN A N 1
ATOM 1110 C CA . GLN A 1 146 ? 29.744 -0.451 -7.338 1.00 97.12 146 GLN A CA 1
ATOM 1111 C C . GLN A 1 146 ? 29.150 -0.558 -8.741 1.00 97.12 146 GLN A C 1
ATOM 1113 O O . GLN A 1 146 ? 29.889 -0.470 -9.724 1.00 97.12 146 GLN A O 1
ATOM 1118 N N . GLY A 1 147 ? 27.843 -0.771 -8.862 1.00 96.62 147 GLY A N 1
ATOM 1119 C CA . GLY A 1 147 ? 27.207 -0.833 -10.174 1.00 96.62 147 GLY A CA 1
ATOM 1120 C C . GLY A 1 147 ? 25.748 -1.258 -10.151 1.00 96.62 147 GLY A C 1
ATOM 1121 O O . GLY A 1 147 ? 25.288 -1.934 -9.233 1.00 96.62 147 GLY A O 1
ATOM 1122 N N . VAL A 1 148 ? 25.033 -0.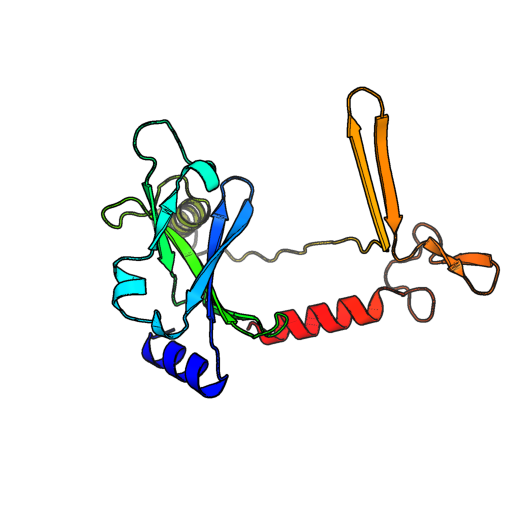878 -11.206 1.00 96.75 148 VAL A N 1
ATOM 1123 C CA . VAL A 1 148 ? 23.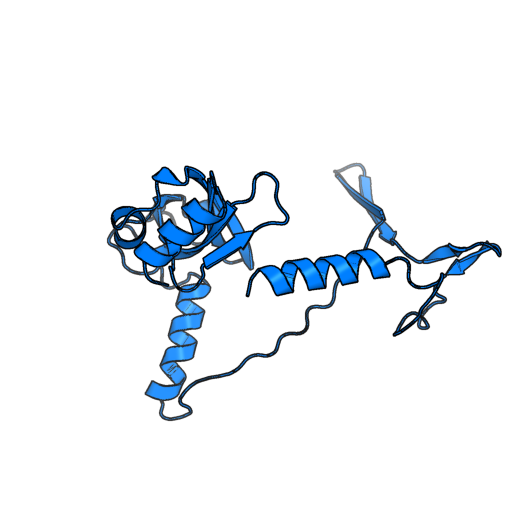660 -1.307 -11.477 1.00 96.75 148 VAL A CA 1
ATOM 1124 C C . VAL A 1 148 ? 23.600 -1.831 -12.906 1.00 96.75 148 VAL A C 1
ATOM 1126 O O . VAL A 1 148 ? 24.019 -1.150 -13.839 1.00 96.75 148 VAL A O 1
ATOM 1129 N N . GLU A 1 149 ? 23.075 -3.039 -13.077 1.00 94.44 149 GLU A N 1
ATOM 1130 C CA . GLU A 1 149 ? 22.809 -3.655 -14.376 1.00 94.44 149 GLU A CA 1
ATOM 1131 C C . GLU A 1 149 ? 21.302 -3.894 -14.501 1.00 94.44 149 GLU A C 1
ATOM 1133 O O . GLU A 1 149 ? 20.711 -4.629 -13.704 1.00 94.44 149 GLU A O 1
ATOM 1138 N N . LEU A 1 150 ? 20.682 -3.274 -15.506 1.00 92.25 150 LEU A N 1
ATOM 1139 C CA . LEU A 1 150 ? 19.271 -3.441 -15.844 1.00 92.25 150 LEU A CA 1
ATOM 1140 C C . LEU A 1 150 ? 19.161 -4.189 -17.167 1.00 92.25 150 LEU A C 1
ATOM 1142 O O . LEU A 1 150 ? 19.697 -3.743 -18.179 1.00 92.25 150 LEU A O 1
ATOM 1146 N N . VAL A 1 151 ? 18.418 -5.292 -17.170 1.00 90.19 151 VAL A N 1
ATOM 1147 C CA . VAL A 1 151 ? 18.060 -6.009 -18.394 1.00 90.19 151 VAL A CA 1
ATOM 1148 C C . VAL A 1 151 ? 16.564 -5.811 -18.619 1.00 90.19 151 VAL A C 1
ATOM 1150 O O . VAL A 1 151 ? 15.766 -6.444 -17.919 1.00 90.19 151 VAL A O 1
ATOM 1153 N N . PRO A 1 152 ? 16.153 -4.918 -19.534 1.00 88.62 152 PRO A N 1
ATOM 1154 C CA . PRO A 1 152 ? 14.742 -4.698 -19.828 1.00 88.62 152 PRO A CA 1
ATOM 1155 C C . PRO A 1 152 ? 14.084 -5.962 -20.403 1.00 88.62 152 PRO A C 1
ATOM 1157 O O . PRO A 1 152 ? 14.745 -6.845 -20.956 1.00 88.62 152 PRO A O 1
ATOM 1160 N N . LEU A 1 153 ? 12.767 -6.091 -20.209 1.00 87.75 153 LEU A N 1
ATOM 1161 C CA . LEU A 1 153 ? 11.991 -7.191 -20.791 1.00 87.75 153 LEU A CA 1
ATOM 1162 C C . LEU A 1 153 ? 12.084 -7.153 -22.322 1.00 87.75 153 LEU A C 1
ATOM 1164 O O . LEU A 1 153 ? 12.337 -8.176 -22.962 1.00 87.75 153 LEU A O 1
ATOM 1168 N N . GLU A 1 154 ? 11.947 -5.950 -22.862 1.00 86.12 154 GLU A N 1
ATOM 1169 C CA . GLU A 1 154 ? 12.067 -5.590 -24.271 1.00 86.12 154 GLU A CA 1
ATOM 1170 C C . GLU A 1 154 ? 13.430 -4.935 -24.551 1.00 86.12 154 GLU A C 1
ATOM 1172 O O . GLU A 1 154 ? 14.167 -4.632 -23.622 1.00 86.12 154 GLU A O 1
ATOM 1177 N N . GLY A 1 155 ? 13.811 -4.728 -25.814 1.00 77.38 155 GLY A N 1
ATOM 1178 C CA . GLY A 1 155 ? 15.144 -4.218 -26.168 1.00 77.38 155 GLY A CA 1
ATOM 1179 C C . GLY A 1 155 ? 16.212 -5.312 -26.297 1.00 77.38 155 GLY A C 1
ATOM 1180 O O . GLY A 1 155 ? 17.406 -5.043 -26.175 1.00 77.38 155 GLY A O 1
ATOM 1181 N N . VAL A 1 156 ? 15.782 -6.552 -26.552 1.00 72.12 156 VAL A N 1
ATOM 1182 C CA . VAL A 1 156 ? 16.644 -7.695 -26.903 1.00 72.12 156 VAL A CA 1
ATOM 1183 C C . VAL A 1 156 ? 16.594 -7.964 -28.418 1.00 72.12 156 VAL A C 1
ATOM 1185 O O . VAL A 1 156 ? 15.607 -7.578 -29.052 1.00 72.12 156 VAL A O 1
ATOM 1188 N N . PRO A 1 157 ? 17.609 -8.625 -29.015 1.00 73.06 157 PRO A N 1
ATOM 1189 C CA . PRO A 1 157 ? 17.570 -9.010 -30.426 1.00 73.06 157 PRO A CA 1
ATOM 1190 C C . PRO A 1 157 ? 16.337 -9.868 -30.759 1.00 73.06 157 PRO A C 1
ATOM 1192 O O . PRO A 1 157 ? 16.027 -10.830 -30.054 1.00 73.06 157 PRO A O 1
ATOM 1195 N N . GLY A 1 158 ? 15.627 -9.502 -31.822 1.00 67.69 158 GLY A N 1
ATOM 1196 C CA . GLY A 1 158 ? 14.462 -10.195 -32.362 1.00 67.69 158 GLY A CA 1
ATOM 1197 C C . GLY A 1 158 ? 14.823 -11.265 -33.403 1.00 67.69 158 GLY A C 1
ATOM 1198 O O . GLY A 1 158 ? 15.998 -11.574 -33.598 1.00 67.69 158 GLY A O 1
ATOM 1199 N N . PRO A 1 159 ? 13.826 -11.824 -34.122 1.00 69.56 159 PRO A N 1
ATOM 1200 C CA . PRO A 1 159 ? 14.032 -12.891 -35.114 1.00 69.56 159 PRO A CA 1
ATOM 1201 C C . PRO A 1 159 ? 14.991 -12.530 -36.259 1.00 69.56 159 PRO A C 1
ATOM 1203 O O . PRO A 1 159 ? 15.545 -13.421 -36.892 1.00 69.56 159 PRO A O 1
ATOM 1206 N N . ALA A 1 160 ? 15.166 -11.232 -36.522 1.00 73.81 160 ALA A N 1
ATOM 1207 C CA . ALA A 1 160 ? 16.074 -10.688 -37.530 1.00 73.81 160 ALA A CA 1
ATOM 1208 C C . ALA A 1 160 ? 17.397 -10.163 -36.933 1.00 73.81 160 ALA A C 1
ATOM 1210 O O . ALA A 1 160 ? 18.073 -9.370 -37.573 1.00 73.81 160 ALA A O 1
ATOM 1211 N N . GLU A 1 161 ? 17.729 -10.534 -35.691 1.00 76.56 161 GLU A N 1
ATOM 1212 C CA . GLU A 1 161 ? 18.862 -10.004 -34.906 1.00 76.56 161 GLU A CA 1
ATOM 1213 C C . GLU A 1 161 ? 18.795 -8.489 -34.600 1.00 76.56 161 GLU A C 1
ATOM 1215 O O . GLU A 1 161 ? 19.671 -7.943 -33.933 1.00 76.56 161 GLU A O 1
ATOM 1220 N N . GLU A 1 162 ? 17.723 -7.803 -35.007 1.00 77.44 162 GLU A N 1
ATOM 1221 C CA . GLU A 1 162 ? 17.476 -6.392 -34.694 1.00 77.44 162 GLU A CA 1
ATOM 1222 C C . GLU A 1 162 ? 16.928 -6.200 -33.274 1.00 77.44 162 GLU A C 1
ATOM 1224 O O . GLU A 1 162 ? 16.139 -7.007 -32.789 1.00 77.44 162 GLU A O 1
ATOM 1229 N N . ILE A 1 163 ? 17.290 -5.102 -32.609 1.00 79.69 163 ILE A N 1
ATOM 1230 C CA . ILE A 1 163 ? 16.735 -4.744 -31.295 1.00 79.69 163 ILE A CA 1
ATOM 1231 C C . ILE A 1 163 ? 15.264 -4.338 -31.453 1.00 79.69 163 ILE A C 1
ATOM 1233 O O . ILE A 1 163 ? 14.964 -3.380 -32.170 1.00 79.69 163 ILE A O 1
ATOM 1237 N N . LEU A 1 164 ? 14.366 -5.033 -30.746 1.00 77.06 164 LEU A N 1
ATOM 1238 C CA . LEU A 1 164 ? 12.930 -4.743 -30.743 1.00 77.06 164 LEU A CA 1
ATOM 1239 C C . LEU A 1 164 ? 12.409 -4.433 -29.328 1.00 77.06 164 LEU A C 1
ATOM 1241 O O . LEU A 1 164 ? 12.741 -5.170 -28.391 1.00 77.06 164 LEU A O 1
ATOM 1245 N N . PRO A 1 165 ? 11.559 -3.402 -29.166 1.00 82.12 165 PRO A N 1
ATOM 1246 C CA . PRO A 1 165 ? 11.234 -2.367 -30.149 1.00 82.12 165 PRO A CA 1
ATOM 1247 C C . PRO A 1 165 ? 12.446 -1.460 -30.416 1.00 82.12 165 PRO A C 1
ATOM 1249 O O . PRO A 1 165 ? 13.369 -1.362 -29.602 1.00 82.12 165 PRO A O 1
ATOM 1252 N N . ARG A 1 166 ? 12.441 -0.760 -31.557 1.00 78.56 166 ARG A N 1
ATOM 1253 C CA . ARG A 1 166 ? 13.475 0.245 -31.844 1.00 78.56 166 ARG A CA 1
ATOM 1254 C C . ARG A 1 166 ? 13.355 1.420 -30.860 1.00 78.56 166 ARG A C 1
ATOM 1256 O O . ARG A 1 166 ? 12.239 1.737 -30.426 1.00 78.56 166 ARG A O 1
ATOM 1263 N N . PRO A 1 167 ? 14.459 2.114 -30.529 1.00 79.56 167 PRO A N 1
ATOM 1264 C CA . PRO A 1 167 ? 14.413 3.270 -29.638 1.00 79.56 167 PRO A CA 1
ATOM 1265 C C . PRO A 1 167 ? 13.340 4.281 -30.062 1.00 79.56 167 PRO A C 1
ATOM 1267 O O . PRO A 1 167 ? 13.245 4.626 -31.238 1.00 79.56 167 PRO A O 1
ATOM 1270 N N . HIS A 1 168 ? 12.529 4.739 -29.104 1.00 80.62 168 HIS A N 1
ATOM 1271 C CA . HIS A 1 168 ? 11.435 5.704 -29.306 1.00 80.62 168 HIS A CA 1
ATOM 1272 C C . HIS A 1 168 ? 10.289 5.257 -30.232 1.00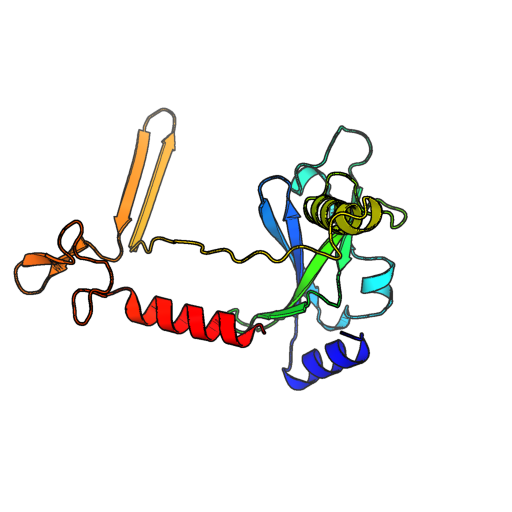 80.62 168 HIS A C 1
ATOM 1274 O O . HIS A 1 168 ? 9.473 6.084 -30.626 1.00 80.62 168 HIS A O 1
ATOM 1280 N N . THR A 1 169 ? 10.187 3.964 -30.557 1.00 83.19 169 THR A N 1
ATOM 1281 C CA . THR A 1 169 ? 9.089 3.432 -31.394 1.00 83.19 169 THR A CA 1
ATOM 1282 C C . THR A 1 169 ? 8.065 2.601 -30.620 1.00 83.19 169 THR A C 1
ATOM 1284 O O . THR A 1 169 ? 7.041 2.224 -31.172 1.00 83.19 169 THR A O 1
ATOM 1287 N N . ALA A 1 170 ? 8.315 2.345 -29.333 1.00 85.50 170 ALA A N 1
ATOM 1288 C CA . ALA A 1 170 ? 7.537 1.407 -28.522 1.00 85.50 170 ALA A CA 1
ATOM 1289 C C . ALA A 1 170 ? 6.119 1.889 -28.156 1.00 85.50 170 ALA A C 1
ATOM 1291 O O . ALA A 1 170 ? 5.286 1.090 -27.730 1.00 85.50 170 ALA A O 1
ATOM 1292 N N . TYR A 1 171 ? 5.828 3.188 -28.288 1.00 88.44 171 TYR A N 1
ATOM 1293 C CA . TYR A 1 171 ? 4.539 3.749 -27.885 1.00 88.44 171 TYR A CA 1
ATOM 1294 C C . TYR A 1 171 ? 3.418 3.210 -28.787 1.00 88.44 171 TYR A C 1
ATOM 1296 O O . TYR A 1 171 ? 3.385 3.495 -29.981 1.00 88.44 171 TYR A O 1
ATOM 1304 N N . HIS A 1 172 ? 2.522 2.404 -28.208 1.00 88.50 172 HIS A N 1
ATOM 1305 C CA . HIS A 1 172 ? 1.499 1.622 -28.920 1.00 88.50 172 HIS A CA 1
ATOM 1306 C C . HIS A 1 172 ? 2.036 0.600 -29.941 1.00 88.50 172 HIS A C 1
ATOM 1308 O O . HIS A 1 172 ? 1.299 0.190 -30.841 1.00 88.50 172 HIS A O 1
ATOM 1314 N N . ALA A 1 173 ? 3.287 0.149 -29.794 1.00 86.81 173 ALA A N 1
ATOM 1315 C CA . ALA A 1 173 ? 3.789 -0.983 -30.566 1.00 86.81 173 ALA A CA 1
ATOM 1316 C C . ALA A 1 173 ? 2.951 -2.245 -30.283 1.00 86.81 173 ALA A C 1
ATOM 1318 O O . ALA A 1 173 ? 2.391 -2.415 -29.200 1.00 86.81 173 ALA A O 1
ATOM 1319 N N . GLY A 1 174 ? 2.842 -3.125 -31.278 1.00 86.56 174 GLY A N 1
ATOM 1320 C CA . GLY A 1 174 ? 2.033 -4.338 -31.198 1.00 86.56 174 GLY A CA 1
ATOM 1321 C C . GLY A 1 174 ? 2.732 -5.545 -31.812 1.00 86.56 174 GLY A C 1
ATOM 1322 O O . GLY A 1 174 ? 3.807 -5.451 -32.401 1.00 86.56 174 GLY A O 1
ATOM 1323 N N . GLY A 1 175 ? 2.105 -6.715 -31.692 1.00 85.75 175 GLY A N 1
ATOM 1324 C CA . GLY A 1 175 ? 2.663 -7.954 -32.230 1.00 85.75 175 GLY A CA 1
ATOM 1325 C C . GLY A 1 175 ? 3.923 -8.390 -31.480 1.00 85.75 175 GLY A C 1
ATOM 1326 O O . GLY A 1 175 ? 3.906 -8.498 -30.259 1.00 85.75 175 GLY A O 1
ATOM 1327 N N . VAL A 1 176 ? 5.001 -8.683 -32.211 1.00 81.88 176 VAL A N 1
ATOM 1328 C CA . VAL A 1 176 ? 6.250 -9.224 -31.635 1.00 81.88 176 VAL A CA 1
ATOM 1329 C C . VAL A 1 176 ? 7.094 -8.182 -30.896 1.00 81.88 176 VAL A C 1
ATOM 1331 O O . VAL A 1 176 ? 7.970 -8.555 -30.118 1.00 81.88 176 VAL A O 1
ATOM 1334 N N . GLU A 1 177 ? 6.844 -6.896 -31.142 1.00 84.38 177 GLU A N 1
ATOM 1335 C CA . GLU A 1 177 ? 7.553 -5.789 -30.491 1.00 84.38 177 GLU A CA 1
ATOM 1336 C C . GLU A 1 177 ? 7.051 -5.547 -29.060 1.00 84.38 177 GLU A C 1
ATOM 1338 O O . GLU A 1 177 ? 7.806 -5.058 -28.228 1.00 84.38 177 GLU A O 1
ATOM 1343 N N . ASP A 1 178 ? 5.813 -5.953 -28.764 1.00 88.94 178 ASP A N 1
ATOM 1344 C CA . ASP A 1 178 ? 5.157 -5.795 -27.467 1.00 88.94 178 ASP A CA 1
ATOM 1345 C C . ASP A 1 178 ? 5.215 -7.101 -26.657 1.00 88.94 178 ASP A C 1
ATOM 1347 O O . ASP A 1 178 ? 4.276 -7.904 -26.622 1.00 88.94 178 ASP A O 1
ATOM 1351 N N . GLN A 1 179 ? 6.350 -7.331 -25.998 1.00 87.19 179 GLN A N 1
ATOM 1352 C CA . GLN A 1 179 ? 6.554 -8.512 -25.152 1.00 87.19 179 GLN A CA 1
ATOM 1353 C C . GLN A 1 179 ? 5.864 -8.355 -23.789 1.00 87.19 179 GLN A C 1
ATOM 1355 O O . GLN A 1 179 ? 5.531 -9.351 -23.141 1.00 87.19 179 GLN A O 1
ATOM 1360 N N . GLY A 1 180 ? 5.610 -7.115 -23.359 1.00 90.38 180 GLY A N 1
ATOM 1361 C CA . GLY A 1 180 ? 4.905 -6.788 -22.121 1.00 90.38 180 GLY A CA 1
ATOM 1362 C C . GLY A 1 180 ? 3.389 -7.008 -22.157 1.00 90.38 180 GLY A C 1
ATOM 1363 O O . GLY A 1 180 ? 2.765 -6.997 -21.094 1.00 90.38 180 GLY A O 1
ATOM 1364 N N . ARG A 1 181 ? 2.785 -7.240 -23.334 1.00 92.19 181 ARG A N 1
ATOM 1365 C CA . ARG A 1 181 ? 1.322 -7.314 -23.533 1.00 92.19 181 ARG A CA 1
ATOM 1366 C C . ARG A 1 181 ? 0.594 -8.147 -22.484 1.00 92.19 181 ARG A C 1
ATOM 1368 O O . ARG A 1 181 ? -0.294 -7.642 -21.809 1.00 92.19 181 ARG A O 1
ATOM 1375 N N . ARG A 1 182 ? 1.011 -9.405 -22.311 1.00 91.69 182 ARG A N 1
ATOM 1376 C CA . ARG A 1 182 ? 0.364 -10.350 -21.382 1.00 91.69 182 ARG A CA 1
ATOM 1377 C C . ARG A 1 182 ? 0.478 -9.917 -19.925 1.00 91.69 182 ARG A C 1
ATOM 1379 O O . ARG A 1 182 ? -0.425 -10.174 -19.138 1.00 91.69 182 ARG A O 1
ATOM 1386 N N . VAL A 1 183 ? 1.593 -9.283 -19.557 1.00 93.19 183 VAL A N 1
ATOM 1387 C CA . VAL A 1 183 ? 1.776 -8.748 -18.203 1.00 93.19 183 VAL A CA 1
ATOM 1388 C C . VAL A 1 183 ? 0.800 -7.598 -17.983 1.00 93.19 183 VAL A C 1
ATOM 1390 O O . VAL A 1 183 ? 0.116 -7.589 -16.967 1.00 93.19 183 VAL A O 1
ATOM 1393 N N . ARG A 1 184 ? 0.671 -6.677 -18.948 1.00 93.88 184 ARG A N 1
ATOM 1394 C CA . ARG A 1 184 ? -0.275 -5.555 -18.853 1.00 93.88 184 ARG A CA 1
ATOM 1395 C C . ARG A 1 184 ? -1.730 -6.022 -18.814 1.00 93.88 184 ARG A C 1
ATOM 1397 O O . ARG A 1 184 ? -2.474 -5.545 -17.969 1.00 93.88 184 ARG A O 1
ATOM 1404 N N . GLU A 1 185 ? -2.109 -6.991 -19.650 1.00 94.56 185 GLU A N 1
ATOM 1405 C CA . GLU A 1 185 ? -3.443 -7.617 -19.614 1.00 94.56 185 GLU A CA 1
ATOM 1406 C C . GLU A 1 185 ? -3.749 -8.174 -18.217 1.00 94.56 185 GLU A C 1
ATOM 1408 O O . GLU A 1 185 ? -4.769 -7.832 -17.625 1.00 94.56 185 GLU A O 1
ATOM 1413 N N . ARG A 1 186 ? -2.816 -8.937 -17.636 1.00 93.88 186 ARG A N 1
ATOM 1414 C CA . ARG A 1 186 ? -2.987 -9.509 -16.296 1.00 93.88 186 ARG A CA 1
ATOM 1415 C C . ARG A 1 186 ? -3.005 -8.458 -15.183 1.00 93.88 186 ARG A C 1
ATOM 1417 O O . ARG A 1 186 ? -3.705 -8.646 -14.194 1.00 93.88 186 ARG A O 1
ATOM 1424 N N . VAL A 1 187 ? -2.253 -7.364 -15.320 1.00 93.75 187 VAL A N 1
ATOM 1425 C CA . VAL A 1 187 ? -2.337 -6.220 -14.396 1.00 93.75 187 VAL A CA 1
ATOM 1426 C C . VAL A 1 187 ? -3.734 -5.602 -14.457 1.00 93.75 187 VAL A C 1
ATOM 1428 O O . VAL A 1 187 ? -4.331 -5.385 -13.409 1.00 93.75 187 VAL A O 1
ATOM 1431 N N . CYS A 1 188 ? -4.291 -5.382 -15.651 1.00 94.44 188 CYS A N 1
ATOM 1432 C CA . CYS A 1 188 ? -5.655 -4.871 -15.803 1.00 94.44 188 CYS A CA 1
ATOM 1433 C C . CYS A 1 188 ? -6.704 -5.820 -15.206 1.00 94.44 188 CYS A C 1
ATOM 1435 O O . CYS A 1 188 ? -7.601 -5.361 -14.506 1.00 94.44 188 CYS A O 1
ATOM 1437 N N . GLU A 1 189 ? -6.583 -7.129 -15.442 1.00 93.62 189 GLU A N 1
ATOM 1438 C CA . GLU A 1 189 ? -7.465 -8.142 -14.844 1.00 93.62 189 GLU A CA 1
ATOM 1439 C C . GLU A 1 189 ? -7.381 -8.141 -13.312 1.00 93.62 189 GLU A C 1
ATOM 1441 O O . GLU A 1 189 ? -8.407 -8.173 -12.635 1.00 93.62 189 GLU A O 1
ATOM 1446 N N . ALA A 1 190 ? -6.166 -8.072 -12.759 1.00 92.38 190 ALA A N 1
ATOM 1447 C CA . ALA A 1 190 ? -5.947 -8.028 -11.319 1.00 92.38 190 ALA A CA 1
ATOM 1448 C C . ALA A 1 190 ? -6.551 -6.767 -10.694 1.00 92.38 190 ALA A C 1
ATOM 1450 O O . ALA A 1 190 ? -7.339 -6.879 -9.757 1.00 92.38 190 ALA A O 1
ATOM 1451 N N . LEU A 1 191 ? -6.237 -5.589 -11.242 1.00 91.50 191 LEU A N 1
ATOM 1452 C CA . LEU A 1 191 ? -6.764 -4.316 -10.751 1.00 91.50 191 LEU A CA 1
ATOM 1453 C C . LEU A 1 191 ? -8.290 -4.269 -10.864 1.00 91.50 191 LEU A C 1
ATOM 1455 O O . LEU A 1 191 ? -8.951 -3.937 -9.890 1.00 91.50 191 LEU A O 1
ATOM 1459 N N . GLY A 1 192 ? -8.861 -4.701 -11.993 1.00 90.75 192 GLY A N 1
ATOM 1460 C CA . GLY A 1 192 ? -10.314 -4.761 -12.165 1.00 90.75 192 GLY A CA 1
ATOM 1461 C C . GLY A 1 192 ? -11.018 -5.739 -11.216 1.00 90.75 192 GLY A C 1
ATOM 1462 O O . GLY A 1 192 ? -12.216 -5.610 -10.985 1.00 90.75 192 GLY A O 1
ATOM 1463 N N . SER A 1 193 ? -10.296 -6.710 -10.646 1.00 88.25 193 SER A N 1
ATOM 1464 C CA . SER A 1 193 ? -10.842 -7.643 -9.650 1.00 88.25 193 SER A CA 1
ATOM 1465 C C . SER A 1 193 ? -10.871 -7.088 -8.220 1.00 88.25 193 SER A C 1
ATOM 1467 O O . SER A 1 193 ? -11.498 -7.697 -7.348 1.00 88.25 193 SER A O 1
ATOM 1469 N N . TRP A 1 194 ? -10.175 -5.976 -7.963 1.00 85.19 194 TRP A N 1
ATOM 1470 C CA . TRP A 1 194 ? -10.084 -5.351 -6.640 1.00 85.19 194 TRP A CA 1
ATOM 1471 C C . TRP A 1 194 ? -11.202 -4.334 -6.369 1.00 85.19 194 TRP A C 1
ATOM 1473 O O . TRP A 1 194 ? -11.389 -3.969 -5.210 1.00 85.19 194 TRP A O 1
ATOM 1483 N N . GLY A 1 195 ? -11.985 -3.972 -7.391 1.00 77.88 195 GLY A N 1
ATOM 1484 C CA . GLY A 1 195 ? -13.013 -2.923 -7.335 1.00 77.88 195 GLY A CA 1
ATOM 1485 C C . GLY A 1 195 ? -12.522 -1.609 -7.923 1.00 77.88 195 GLY A C 1
ATOM 1486 O O . GLY A 1 195 ? -13.261 -0.616 -7.759 1.00 77.88 195 GLY A O 1
#

pLDDT: mean 90.94, std 8.4, range [53.62, 98.12]

Secondary structure (DSSP, 8-state):
--HHHHHHHHHHTT--EEEEEEE-TTSPEEEEEEEGGG-SHHHHHH-EEEEGGGGT---TT--EEEEEEEEEEEEEE-SSSS-EEEEEEEEE-TTSPBPTTSHHHHHHHHHHHHHHTTS-S------------EEEEEEEEETTEEEEEEEESS-EE-TTS-EESPTT--TT--GGG-TTHHHHHHHHHHHHT--

Sequence (195 aa):
MELTELRKLVEEEGLQWLELRAVDVCGRLRSLELPAAALSEKLFSEGVGADASNYGLVDTEESDLVLLPDPEAAWVDRVRHPPALVLLCDLALPGGELHPLAPRTVARRAQALLPELGIADGALFGVEIEFYLFKSLKVADSPLAQGVELVPLEGVPGPAEEILPRPHTAYHAGGVEDQGRRVRERVCEALGSWG

Radius of gyration: 21.89 Å; chains: 1; bounding box: 56×46×61 Å

Foldseek 3Di:
DDLVVVLVVCVVLVAQKEWEWFQAPVRDTDIDIDGPVVSDPCCQQVAAKDFCVVRVQDDPPQGIKGFHFDPVQWFWQVVDPPIYIYTYTFIGGRVRHGDCSGPVNVVVVVQVVCVVVPNDNGDDDDDDDDDFAFPDWDADDDPVDGDIDTHGPAQAQDPVRDGAPDPPPQVPDDDPSCPCVVVVVVVVVSVVRGD